Protein AF-A0A2T0SQ82-F1 (afdb_monomer)

Secondary structure (DSSP, 8-state):
-HHHHHHHHHHHHHHHHHHHHTT--HHHHHHHHHHHHHHHHHH----EEHHHHT-TT-TT--EEETTTTEEEEEES---HHHHHHHHHHHHHTTGGGT-SEEEEEESS---HHHHHTTHHHHHHHHTTSS---HHHHEEEHHHHHHHHHT---HHHHHHHHHHHHHHHHHHHSS-----HHHHTTTS---S---S-HHHHHHHHHHHTT-S------STTSSHHHHHHHHHHHHTT-

pLDDT: mean 80.19, std 15.93, range [39.5, 96.5]

Structure (mmCIF, N/CA/C/O backbone):
data_AF-A0A2T0SQ82-F1
#
_entry.id   AF-A0A2T0SQ82-F1
#
loop_
_atom_site.group_PDB
_atom_site.id
_atom_site.type_symbol
_atom_site.label_atom_id
_atom_site.label_alt_id
_atom_site.label_comp_id
_atom_site.label_asym_id
_atom_site.label_entity_id
_atom_site.label_seq_id
_atom_site.pdbx_PDB_ins_code
_atom_site.Cartn_x
_atom_site.Cartn_y
_atom_site.Cartn_z
_atom_site.occupancy
_atom_site.B_iso_or_equiv
_atom_site.auth_seq_id
_atom_site.auth_comp_id
_atom_site.auth_asym_id
_atom_site.auth_atom_id
_atom_site.pdbx_PDB_model_num
ATOM 1 N N . MET A 1 1 ? 14.713 -10.328 -12.266 1.00 86.50 1 MET A N 1
ATOM 2 C CA . MET A 1 1 ? 13.420 -10.489 -11.558 1.00 86.50 1 MET A CA 1
ATOM 3 C C . MET A 1 1 ? 13.274 -9.601 -10.319 1.00 86.50 1 MET A C 1
ATOM 5 O O . MET A 1 1 ? 12.591 -8.602 -10.447 1.00 86.50 1 MET A O 1
ATOM 9 N N . LEU A 1 2 ? 13.891 -9.879 -9.156 1.00 90.88 2 LEU A N 1
ATOM 10 C CA . LEU A 1 2 ? 13.695 -9.039 -7.947 1.00 90.88 2 LEU A CA 1
ATOM 11 C C . LEU A 1 2 ? 14.099 -7.567 -8.159 1.00 90.88 2 LEU A C 1
ATOM 13 O O . LEU A 1 2 ? 13.305 -6.671 -7.912 1.00 90.88 2 LEU A O 1
ATOM 17 N N . SER A 1 3 ? 15.272 -7.319 -8.752 1.00 91.00 3 SER A N 1
ATOM 18 C CA . SER A 1 3 ? 15.696 -5.952 -9.104 1.00 91.00 3 SER A CA 1
ATOM 19 C C . SER A 1 3 ? 14.758 -5.256 -10.101 1.00 91.00 3 SER A C 1
ATOM 21 O O . SER A 1 3 ? 14.627 -4.038 -10.064 1.00 91.00 3 SER A O 1
ATOM 23 N N . GLU A 1 4 ? 14.103 -6.002 -10.992 1.00 92.81 4 GLU A N 1
ATOM 24 C CA . GLU A 1 4 ? 13.124 -5.424 -11.921 1.00 92.81 4 GLU A CA 1
ATOM 25 C C . GLU A 1 4 ? 11.816 -5.084 -11.208 1.00 92.81 4 GLU A C 1
ATOM 27 O O . GLU A 1 4 ? 11.242 -4.037 -11.482 1.00 92.81 4 GLU A O 1
ATOM 32 N N . ILE A 1 5 ? 11.374 -5.923 -10.263 1.00 93.69 5 ILE A N 1
ATOM 33 C CA . ILE A 1 5 ? 10.240 -5.614 -9.381 1.00 93.69 5 ILE A CA 1
ATOM 34 C C . ILE A 1 5 ? 10.503 -4.305 -8.635 1.00 93.69 5 ILE A C 1
ATOM 36 O O . ILE A 1 5 ? 9.650 -3.420 -8.658 1.00 93.69 5 ILE A O 1
ATOM 40 N N . ASP A 1 6 ? 11.684 -4.151 -8.031 1.00 92.69 6 ASP A N 1
ATOM 41 C CA . ASP A 1 6 ? 12.049 -2.916 -7.329 1.00 92.69 6 ASP A CA 1
ATOM 42 C C . ASP A 1 6 ? 12.003 -1.700 -8.271 1.00 92.69 6 ASP A C 1
ATOM 44 O O . ASP A 1 6 ? 11.439 -0.664 -7.914 1.00 92.69 6 ASP A O 1
ATOM 48 N N . ASN A 1 7 ? 12.501 -1.833 -9.506 1.00 91.88 7 ASN A N 1
ATOM 49 C CA . ASN A 1 7 ? 12.404 -0.772 -10.511 1.00 91.88 7 ASN A CA 1
ATOM 50 C C . ASN A 1 7 ? 10.947 -0.424 -10.851 1.00 91.88 7 ASN A C 1
ATOM 52 O O . ASN A 1 7 ? 10.604 0.756 -10.881 1.00 91.88 7 ASN A O 1
ATOM 56 N N . TYR A 1 8 ? 10.072 -1.416 -11.045 1.00 92.38 8 TYR A N 1
ATOM 57 C CA . TYR A 1 8 ? 8.649 -1.173 -11.305 1.00 92.38 8 TYR A CA 1
ATOM 58 C C . TYR A 1 8 ? 7.956 -0.464 -10.133 1.00 92.38 8 TYR A C 1
ATOM 60 O O . TYR A 1 8 ? 7.163 0.448 -10.349 1.00 92.38 8 TYR A O 1
ATOM 68 N N . LEU A 1 9 ? 8.275 -0.817 -8.885 1.00 92.31 9 LEU A N 1
ATOM 69 C CA . LEU A 1 9 ? 7.719 -0.156 -7.695 1.00 92.31 9 LEU A CA 1
ATOM 70 C C . LEU A 1 9 ? 8.199 1.303 -7.558 1.00 92.31 9 LEU A C 1
ATOM 72 O O . LEU A 1 9 ? 7.434 2.183 -7.140 1.00 92.31 9 LEU A O 1
ATOM 76 N N . VAL A 1 10 ? 9.444 1.584 -7.954 1.00 91.38 10 VAL A N 1
ATOM 77 C CA . VAL A 1 10 ? 9.985 2.950 -8.038 1.00 91.38 10 VAL A CA 1
ATOM 78 C C . VAL A 1 10 ? 9.303 3.741 -9.157 1.00 91.38 10 VAL A C 1
ATOM 80 O O . VAL A 1 10 ? 8.859 4.866 -8.915 1.00 91.38 10 VAL A O 1
ATOM 83 N N . GLU A 1 11 ? 9.162 3.156 -10.351 1.00 88.56 11 GLU A N 1
ATOM 84 C CA . GLU A 1 11 ? 8.432 3.754 -11.478 1.00 88.56 11 GLU A CA 1
ATOM 85 C C . GLU A 1 11 ? 6.976 4.061 -11.081 1.00 88.56 11 GLU A C 1
ATOM 87 O O . GLU A 1 11 ? 6.490 5.165 -11.341 1.00 88.56 11 GLU A O 1
ATOM 92 N N . PHE A 1 12 ? 6.309 3.146 -10.364 1.00 87.94 12 PHE A N 1
ATOM 93 C CA . PHE A 1 12 ? 4.944 3.339 -9.871 1.00 87.94 12 PHE A CA 1
ATOM 94 C C . PHE A 1 12 ? 4.833 4.581 -8.988 1.00 87.94 12 PHE A C 1
ATOM 96 O O . PHE A 1 12 ? 4.041 5.488 -9.248 1.00 87.94 12 PHE A O 1
ATOM 103 N N . THR A 1 13 ? 5.690 4.642 -7.971 1.00 89.75 13 THR A N 1
ATOM 104 C CA . THR A 1 13 ? 5.774 5.756 -7.025 1.00 89.75 13 THR A CA 1
ATOM 105 C C . THR A 1 13 ? 6.020 7.083 -7.742 1.00 89.75 13 THR A C 1
ATOM 107 O O . THR A 1 13 ? 5.352 8.084 -7.466 1.00 89.75 13 THR A O 1
ATOM 110 N N . GLY A 1 14 ? 6.976 7.102 -8.677 1.00 88.44 14 GLY A N 1
ATOM 111 C CA . GLY A 1 14 ? 7.327 8.288 -9.455 1.00 88.44 14 GLY A CA 1
ATOM 112 C C . GLY A 1 14 ? 6.164 8.789 -10.309 1.00 88.44 14 GLY A C 1
ATOM 113 O O . GLY A 1 14 ? 5.873 9.987 -10.314 1.00 88.44 14 GLY A O 1
ATOM 114 N N . HIS A 1 15 ? 5.451 7.870 -10.961 1.00 84.94 15 HIS A N 1
ATOM 115 C CA . HIS A 1 15 ? 4.304 8.203 -11.793 1.00 84.94 15 HIS A CA 1
ATOM 116 C C . HIS A 1 15 ? 3.181 8.860 -10.981 1.00 84.94 15 HIS A C 1
ATOM 118 O O . HIS A 1 15 ? 2.688 9.922 -11.359 1.00 84.94 15 HIS A O 1
ATOM 124 N N . ILE A 1 16 ? 2.828 8.300 -9.820 1.00 84.56 16 ILE A N 1
ATOM 125 C CA . ILE A 1 16 ? 1.782 8.866 -8.953 1.00 84.56 16 ILE A CA 1
ATOM 126 C C . ILE A 1 16 ? 2.171 10.255 -8.436 1.00 84.56 16 ILE A C 1
ATOM 128 O O . ILE A 1 16 ? 1.353 11.178 -8.468 1.00 84.56 16 ILE A O 1
ATOM 132 N N . LYS A 1 17 ? 3.430 10.453 -8.023 1.00 87.19 17 LYS A N 1
ATOM 133 C CA . LYS A 1 17 ? 3.923 11.777 -7.606 1.00 87.19 17 LYS A CA 1
ATOM 134 C C . LYS A 1 17 ? 3.807 12.811 -8.727 1.00 87.19 17 LYS A C 1
ATOM 136 O O . LYS A 1 17 ? 3.340 13.921 -8.477 1.00 87.19 17 LYS A O 1
ATOM 141 N N . GLN A 1 18 ? 4.190 12.448 -9.953 1.00 83.94 18 GLN A N 1
ATOM 142 C CA . GLN A 1 18 ? 4.118 13.344 -11.108 1.00 83.94 18 GLN A CA 1
ATOM 143 C C . GLN A 1 18 ? 2.675 13.755 -11.426 1.00 83.94 18 GLN A C 1
ATOM 145 O O . GLN A 1 18 ? 2.408 14.928 -11.682 1.00 83.94 18 GLN A O 1
ATOM 150 N N . GLN A 1 19 ? 1.735 12.812 -11.391 1.00 80.25 19 GLN A N 1
ATOM 151 C CA . GLN A 1 19 ? 0.331 13.092 -11.705 1.00 80.25 19 GLN A CA 1
ATOM 152 C C . GLN A 1 19 ? -0.347 13.936 -10.625 1.00 80.25 19 GLN A C 1
ATOM 154 O O . GLN A 1 19 ? -1.064 14.881 -10.954 1.00 80.25 19 GLN A O 1
ATOM 159 N N . ASN A 1 20 ? -0.051 13.669 -9.350 1.00 78.88 20 ASN A N 1
ATOM 160 C CA . ASN A 1 20 ? -0.514 14.508 -8.246 1.00 78.88 20 ASN A CA 1
ATOM 161 C C . ASN A 1 20 ? 0.009 15.945 -8.371 1.00 78.88 20 ASN A C 1
ATOM 163 O O . ASN A 1 20 ? -0.759 16.886 -8.186 1.00 78.88 20 ASN A O 1
ATOM 167 N N . ALA A 1 21 ? 1.283 16.125 -8.739 1.00 82.19 21 ALA A N 1
ATOM 168 C CA . ALA A 1 21 ? 1.850 17.448 -9.003 1.00 82.19 21 ALA A CA 1
ATOM 169 C C . ALA A 1 21 ? 1.183 18.151 -10.201 1.00 82.19 21 ALA A C 1
ATOM 171 O O . ALA A 1 21 ? 1.071 19.373 -10.214 1.00 82.19 21 ALA A O 1
ATOM 172 N N . ALA A 1 22 ? 0.700 17.386 -11.185 1.00 78.94 22 ALA A N 1
ATOM 173 C CA . ALA A 1 22 ? -0.052 17.891 -12.332 1.00 78.94 22 ALA A CA 1
ATOM 174 C C . ALA A 1 22 ? -1.556 18.112 -12.054 1.00 78.94 22 ALA A C 1
ATOM 176 O O . ALA A 1 22 ? -2.288 18.468 -12.977 1.00 78.94 22 ALA A O 1
ATOM 177 N N . GLY A 1 23 ? -2.038 17.870 -10.826 1.00 74.69 23 GLY A N 1
ATOM 178 C CA . GLY A 1 23 ? -3.455 18.000 -10.457 1.00 74.69 23 GLY A CA 1
ATOM 179 C C . GLY A 1 23 ? -4.379 16.948 -11.088 1.00 74.69 23 GLY A C 1
ATOM 180 O O . GLY A 1 23 ? -5.592 17.141 -11.131 1.00 74.69 23 GLY A O 1
ATOM 181 N N . LYS A 1 24 ? -3.826 15.842 -11.605 1.00 69.38 24 LYS A N 1
ATOM 182 C CA . LYS A 1 24 ? -4.573 14.779 -12.292 1.00 69.38 24 LYS A CA 1
ATOM 183 C C . LYS A 1 24 ? -4.909 13.647 -11.325 1.00 69.38 24 LYS A C 1
ATOM 185 O O . LYS A 1 24 ? -4.119 12.726 -11.134 1.00 69.38 24 LYS A O 1
ATOM 190 N N . TYR A 1 25 ? -6.097 13.705 -10.729 1.00 66.88 25 TYR A N 1
ATOM 191 C CA . TYR A 1 25 ? -6.528 12.739 -9.711 1.00 66.88 25 TYR A CA 1
ATOM 192 C C . TYR A 1 25 ? -7.209 11.481 -10.269 1.00 66.88 25 TYR A C 1
ATOM 194 O O . TYR A 1 25 ? -7.304 10.492 -9.546 1.00 66.88 25 TYR A O 1
ATOM 202 N N . ASP A 1 26 ? -7.620 11.465 -11.543 1.00 61.88 26 ASP A N 1
ATOM 203 C CA . ASP A 1 26 ? -8.249 10.290 -12.178 1.00 61.88 26 ASP A CA 1
ATOM 204 C C . ASP A 1 26 ? -7.338 9.058 -12.181 1.00 61.88 26 ASP A C 1
ATOM 206 O O . ASP A 1 26 ? -7.808 7.919 -12.167 1.00 61.88 26 ASP A O 1
ATOM 210 N N . ILE A 1 27 ? -6.020 9.270 -12.122 1.00 64.06 27 ILE A N 1
ATOM 211 C CA . ILE A 1 27 ? -5.070 8.168 -12.053 1.00 64.06 27 ILE A CA 1
ATOM 212 C C . ILE A 1 27 ? -5.087 7.439 -10.714 1.00 64.06 27 ILE A C 1
ATOM 214 O O . ILE A 1 27 ? -4.667 6.288 -10.656 1.00 64.06 27 ILE A O 1
ATOM 218 N N . ASN A 1 28 ? -5.583 8.069 -9.647 1.00 63.84 28 ASN A N 1
ATOM 219 C CA . ASN A 1 28 ? -5.631 7.435 -8.335 1.00 63.84 28 ASN A CA 1
ATOM 220 C C . ASN A 1 28 ? -6.609 6.254 -8.341 1.00 63.84 28 ASN A C 1
ATOM 222 O O . ASN A 1 28 ? -6.258 5.202 -7.828 1.00 63.84 28 ASN A O 1
ATOM 226 N N . LYS A 1 29 ? -7.735 6.349 -9.063 1.00 66.38 29 LYS A N 1
ATOM 227 C CA . LYS A 1 29 ? -8.648 5.208 -9.274 1.00 66.38 29 LYS A CA 1
ATOM 228 C C . LYS A 1 29 ? -7.999 4.065 -10.054 1.00 66.38 29 LYS A C 1
ATOM 230 O O . LYS A 1 29 ? -8.205 2.892 -9.754 1.00 66.38 29 LYS A O 1
ATOM 235 N N . LEU A 1 30 ? -7.199 4.391 -11.071 1.00 66.50 30 LEU A N 1
ATOM 236 C CA . LEU A 1 30 ? -6.444 3.380 -11.815 1.00 66.50 30 LEU A CA 1
ATOM 237 C C . LEU A 1 30 ? -5.363 2.740 -10.929 1.00 66.50 30 LEU A C 1
ATOM 239 O O . LEU A 1 30 ? -5.158 1.530 -10.975 1.00 66.50 30 LEU A O 1
ATOM 243 N N . ALA A 1 31 ? -4.694 3.542 -10.102 1.00 69.31 31 ALA A N 1
ATOM 244 C CA . ALA A 1 31 ? -3.689 3.090 -9.151 1.00 69.31 31 ALA A CA 1
ATOM 245 C C . ALA A 1 31 ? -4.285 2.215 -8.039 1.00 69.31 31 ALA A C 1
ATOM 247 O O . ALA A 1 31 ? -3.664 1.229 -7.660 1.00 69.31 31 ALA A O 1
ATOM 248 N N . GLU A 1 32 ? -5.494 2.523 -7.570 1.00 70.19 32 GLU A N 1
ATOM 249 C CA . GLU A 1 32 ? -6.262 1.703 -6.628 1.00 70.19 32 GLU A CA 1
ATOM 250 C C . GLU A 1 32 ? -6.548 0.318 -7.213 1.00 70.19 32 GLU A C 1
ATOM 252 O O . GLU A 1 32 ? -6.229 -0.687 -6.582 1.00 70.19 32 GLU A O 1
ATOM 257 N N . ASN A 1 33 ? -7.048 0.240 -8.451 1.00 74.31 33 ASN A N 1
ATOM 258 C CA . ASN A 1 33 ? -7.292 -1.046 -9.118 1.00 74.31 33 ASN A CA 1
ATOM 259 C C . ASN A 1 33 ? -6.005 -1.873 -9.274 1.00 74.31 33 ASN A C 1
ATOM 261 O O . ASN A 1 33 ? -6.004 -3.085 -9.054 1.00 74.31 33 ASN A O 1
ATOM 265 N N . ARG A 1 34 ? -4.888 -1.214 -9.600 1.00 80.75 34 ARG A N 1
ATOM 266 C CA . ARG A 1 34 ? -3.563 -1.848 -9.678 1.00 80.75 34 ARG A CA 1
ATOM 267 C C . ARG A 1 34 ? -3.071 -2.330 -8.315 1.00 80.75 34 ARG A C 1
ATOM 269 O O . ARG A 1 34 ? -2.494 -3.414 -8.220 1.00 80.75 34 ARG A O 1
ATOM 276 N N . ALA A 1 35 ? -3.332 -1.558 -7.260 1.00 82.56 35 ALA A N 1
ATOM 277 C CA . ALA A 1 35 ? -2.998 -1.917 -5.888 1.00 82.56 35 ALA A CA 1
ATOM 278 C C . ALA A 1 35 ? -3.693 -3.215 -5.460 1.00 82.56 35 ALA A C 1
ATOM 280 O O . ALA A 1 35 ? -3.046 -4.055 -4.843 1.00 82.56 35 ALA A O 1
ATOM 281 N N . VAL A 1 36 ? -4.961 -3.427 -5.839 1.00 86.75 36 VAL A N 1
ATOM 282 C CA . VAL A 1 36 ? -5.701 -4.667 -5.526 1.00 86.75 36 VAL A CA 1
ATOM 283 C C . VAL A 1 36 ? -4.949 -5.903 -6.010 1.00 86.75 36 VAL A C 1
ATOM 285 O O . VAL A 1 36 ? -4.660 -6.806 -5.225 1.00 86.75 36 VAL A O 1
ATOM 288 N N . GLY A 1 37 ? -4.611 -5.934 -7.303 1.00 89.19 37 GLY A N 1
ATOM 289 C CA . GLY A 1 37 ? -3.942 -7.079 -7.918 1.00 89.19 37 GLY A CA 1
ATOM 290 C C . GLY A 1 37 ? -2.579 -7.351 -7.286 1.00 89.19 37 GLY A C 1
ATOM 291 O O . GLY A 1 37 ? -2.274 -8.491 -6.934 1.00 89.19 37 GLY A O 1
ATOM 292 N N . LEU A 1 38 ? -1.794 -6.295 -7.064 1.00 93.00 38 LEU A N 1
ATOM 293 C CA . LEU A 1 38 ? -0.479 -6.407 -6.444 1.00 93.00 38 LEU A CA 1
ATOM 294 C C . LEU A 1 38 ? -0.562 -6.929 -5.001 1.00 93.00 38 LEU A C 1
ATOM 296 O O . LEU A 1 38 ? 0.142 -7.873 -4.647 1.00 93.00 38 LEU A O 1
ATOM 300 N N . LEU A 1 39 ? -1.429 -6.346 -4.172 1.00 94.81 39 LEU A N 1
ATOM 301 C CA . LEU A 1 39 ? -1.565 -6.717 -2.762 1.00 94.81 39 LEU A CA 1
ATOM 302 C C . LEU A 1 39 ? -2.105 -8.144 -2.599 1.00 94.81 39 LEU A C 1
ATOM 304 O O . LEU A 1 39 ? -1.614 -8.879 -1.741 1.00 94.81 39 LEU A O 1
ATOM 308 N N . ASN A 1 40 ? -3.032 -8.575 -3.461 1.00 94.69 40 ASN A N 1
ATOM 309 C CA . ASN A 1 40 ? -3.495 -9.964 -3.499 1.00 94.69 40 ASN A CA 1
ATOM 310 C C . ASN A 1 40 ? -2.345 -10.938 -3.795 1.00 94.69 40 ASN A C 1
ATOM 312 O O . ASN A 1 40 ? -2.228 -11.968 -3.136 1.00 94.69 40 ASN A O 1
ATOM 316 N N . LEU A 1 41 ? -1.452 -10.607 -4.735 1.00 95.06 41 LEU A N 1
ATOM 317 C CA . LEU A 1 41 ? -0.295 -11.449 -5.064 1.00 95.06 41 LEU A CA 1
ATOM 318 C C . LEU A 1 41 ? 0.766 -11.484 -3.954 1.00 95.06 41 LEU A C 1
ATOM 320 O O . LEU A 1 41 ? 1.399 -12.520 -3.745 1.00 95.06 41 LEU A O 1
ATOM 324 N N . ILE A 1 42 ? 0.977 -10.369 -3.252 1.00 95.56 42 ILE A N 1
ATOM 325 C CA . ILE A 1 42 ? 1.974 -10.267 -2.176 1.00 95.56 42 ILE A CA 1
ATOM 326 C C . ILE A 1 42 ? 1.497 -11.008 -0.926 1.00 95.56 42 ILE A C 1
ATOM 328 O O . ILE A 1 42 ? 2.230 -11.832 -0.386 1.00 95.56 42 ILE A O 1
ATOM 332 N N . TYR A 1 43 ? 0.274 -10.740 -0.474 1.00 94.62 43 TYR A N 1
ATOM 333 C CA . TYR A 1 43 ? -0.213 -11.240 0.812 1.00 94.62 43 TYR A CA 1
ATOM 334 C C . TYR A 1 43 ? -1.089 -12.494 0.706 1.00 94.62 43 TYR A C 1
ATOM 336 O O . TYR A 1 43 ? -1.416 -13.095 1.725 1.00 94.62 43 TYR A O 1
ATOM 344 N N . GLY A 1 44 ? -1.475 -12.907 -0.505 1.00 93.62 44 GLY A N 1
ATOM 345 C CA . GLY A 1 44 ? -2.441 -13.993 -0.698 1.00 93.62 44 GLY A CA 1
ATOM 346 C C . GLY A 1 44 ? -3.873 -13.594 -0.331 1.00 93.62 44 GLY A C 1
ATOM 347 O O . GLY A 1 44 ? -4.695 -14.459 -0.022 1.00 93.62 44 GLY A O 1
ATOM 348 N N . TYR A 1 45 ? -4.167 -12.293 -0.332 1.00 95.12 45 TYR A N 1
ATOM 349 C CA . TYR A 1 45 ? -5.499 -11.769 -0.053 1.00 95.12 45 TYR A CA 1
ATOM 350 C C . TYR A 1 45 ? -6.468 -11.983 -1.225 1.00 95.12 45 TYR A C 1
ATOM 352 O O . TYR A 1 45 ? -6.089 -12.325 -2.349 1.00 95.12 45 TYR A O 1
ATOM 360 N N . LYS A 1 46 ? -7.746 -11.768 -0.927 1.00 93.38 46 LYS A N 1
ATOM 361 C CA . LYS A 1 46 ? -8.893 -11.727 -1.830 1.00 93.38 46 LYS A CA 1
ATOM 362 C C . LYS A 1 46 ? -9.578 -10.369 -1.687 1.00 93.38 46 LYS A C 1
ATOM 364 O O . LYS A 1 46 ? -10.747 -10.282 -1.329 1.00 93.38 46 LYS A O 1
ATOM 369 N N . LEU A 1 47 ? -8.805 -9.307 -1.900 1.00 93.25 47 LEU A N 1
ATOM 370 C CA . LEU A 1 47 ? -9.280 -7.934 -1.800 1.00 93.25 47 LEU A CA 1
ATOM 371 C C . LEU A 1 47 ? -10.321 -7.647 -2.880 1.00 93.25 47 LEU A C 1
ATOM 373 O O . LEU A 1 47 ? -10.088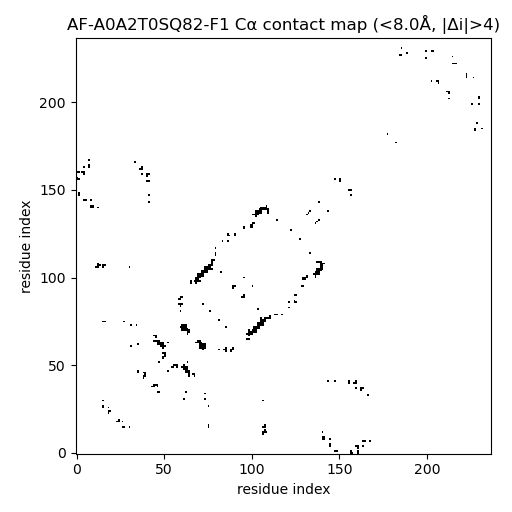 -7.889 -4.067 1.00 93.25 47 LEU A O 1
ATOM 377 N N . GLU A 1 48 ? -11.423 -7.053 -2.449 1.00 89.31 48 GLU A N 1
ATOM 378 C CA . GLU A 1 48 ? -12.503 -6.536 -3.276 1.00 89.31 48 GLU A CA 1
ATOM 379 C C . GLU A 1 48 ? -12.729 -5.056 -2.960 1.00 89.31 48 GLU A C 1
ATOM 381 O O . GLU A 1 48 ? -12.382 -4.576 -1.880 1.00 89.31 48 GLU A O 1
ATOM 386 N N . ASN A 1 49 ? -13.310 -4.307 -3.901 1.00 87.88 49 ASN A N 1
ATOM 387 C CA . ASN A 1 49 ? -13.610 -2.896 -3.671 1.00 87.88 49 ASN A CA 1
ATOM 388 C C . ASN A 1 49 ? -14.669 -2.754 -2.565 1.00 87.88 49 ASN A C 1
ATOM 390 O O . ASN A 1 49 ? -15.747 -3.345 -2.652 1.00 87.88 49 ASN A O 1
ATOM 394 N N . ALA A 1 50 ? -14.385 -1.937 -1.551 1.00 87.19 50 ALA A N 1
ATOM 395 C CA . ALA A 1 50 ? -15.265 -1.734 -0.403 1.00 87.19 50 ALA A CA 1
ATOM 396 C C . ALA A 1 50 ? -16.659 -1.228 -0.802 1.00 87.19 50 ALA A C 1
ATOM 398 O O . ALA A 1 50 ? -17.648 -1.588 -0.161 1.00 87.19 50 ALA A O 1
ATOM 399 N N . ASN A 1 51 ? -16.756 -0.466 -1.898 1.00 82.06 51 ASN A N 1
ATOM 400 C CA . ASN A 1 51 ? -18.032 0.031 -2.409 1.00 82.06 51 ASN A CA 1
ATOM 401 C C . ASN A 1 51 ? -18.968 -1.091 -2.869 1.00 82.06 51 ASN A C 1
ATOM 403 O O . ASN A 1 51 ? -20.183 -0.930 -2.798 1.00 82.06 51 ASN A O 1
ATOM 407 N N . ASN A 1 52 ? -18.416 -2.226 -3.306 1.00 81.75 52 ASN A N 1
ATOM 408 C CA . ASN A 1 52 ? -19.203 -3.370 -3.763 1.00 81.75 52 ASN A CA 1
ATOM 409 C C . ASN A 1 52 ? -19.721 -4.228 -2.599 1.00 81.75 52 ASN A C 1
ATOM 411 O O . ASN A 1 52 ? -20.719 -4.924 -2.762 1.00 81.75 52 ASN A O 1
ATOM 415 N N . ILE A 1 53 ? -19.039 -4.200 -1.448 1.00 81.25 53 ILE A N 1
ATOM 416 C CA . ILE A 1 53 ? -19.264 -5.142 -0.341 1.00 81.25 53 ILE A CA 1
ATOM 417 C C . ILE A 1 53 ? -19.956 -4.488 0.855 1.00 81.25 53 ILE A C 1
ATOM 419 O O . ILE A 1 53 ? -20.831 -5.098 1.462 1.00 81.25 53 ILE A O 1
ATOM 423 N N . LEU A 1 54 ? -19.561 -3.265 1.217 1.00 76.50 54 LEU A N 1
ATOM 424 C CA . LEU A 1 54 ? -20.077 -2.578 2.401 1.00 76.50 54 LEU A CA 1
ATOM 425 C C . LEU A 1 54 ? -21.260 -1.676 2.042 1.00 76.50 54 LEU A C 1
ATOM 427 O O . LEU A 1 54 ? -22.383 -1.903 2.484 1.00 76.50 54 LEU A O 1
ATOM 431 N N . GLN A 1 55 ? -20.994 -0.634 1.253 1.00 75.69 55 GLN A N 1
ATOM 432 C CA . GLN A 1 55 ? -21.967 0.350 0.783 1.00 75.69 55 GLN A CA 1
ATOM 433 C C . GLN A 1 55 ? -21.301 1.229 -0.283 1.00 75.69 55 GLN A C 1
ATOM 435 O O . GLN A 1 55 ? -20.110 1.513 -0.183 1.00 75.69 55 GLN A O 1
ATOM 440 N N . ASN A 1 56 ? -22.066 1.733 -1.256 1.00 66.88 56 ASN A N 1
ATOM 441 C CA . ASN A 1 56 ? -21.564 2.728 -2.210 1.00 66.88 56 ASN A CA 1
ATOM 442 C C . ASN A 1 56 ? -20.940 3.945 -1.503 1.00 66.88 56 ASN A C 1
ATOM 444 O O . ASN A 1 56 ? -21.579 4.565 -0.652 1.00 66.88 56 ASN A O 1
ATOM 448 N N . ASN A 1 57 ? -19.733 4.322 -1.938 1.00 63.00 57 ASN A N 1
ATOM 449 C CA . ASN A 1 57 ? -18.902 5.395 -1.384 1.00 63.00 57 ASN A CA 1
ATOM 450 C C . ASN A 1 57 ? -18.612 5.215 0.112 1.00 63.00 57 ASN A C 1
ATOM 452 O O . ASN A 1 57 ? -18.742 6.165 0.891 1.00 63.00 57 ASN A O 1
ATOM 456 N N . PHE A 1 58 ? -18.240 3.997 0.516 1.00 74.12 58 PHE A N 1
ATOM 457 C CA . PHE A 1 58 ? -17.900 3.728 1.905 1.00 74.12 58 PHE A CA 1
ATOM 458 C C . PHE A 1 58 ? -16.732 4.637 2.340 1.00 74.12 58 PHE A C 1
ATOM 460 O O . PHE A 1 58 ? -15.7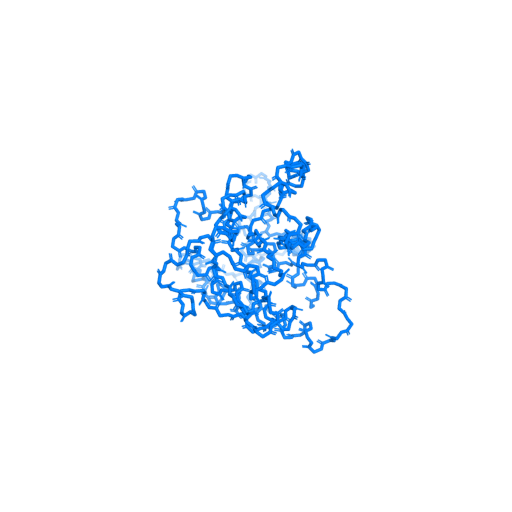10 4.714 1.654 1.00 74.12 58 PHE A O 1
ATOM 467 N N . PRO A 1 59 ? -16.864 5.376 3.454 1.00 74.69 59 PRO A N 1
ATOM 468 C CA . PRO A 1 59 ? -15.898 6.403 3.803 1.00 74.69 59 PRO A CA 1
ATOM 469 C C . PRO A 1 59 ? -14.560 5.801 4.241 1.00 74.69 59 PRO A C 1
ATOM 471 O O . PRO A 1 59 ? -14.507 4.940 5.117 1.00 74.69 59 PRO A O 1
ATOM 474 N N . ALA A 1 60 ? -13.481 6.352 3.682 1.00 78.38 60 ALA A N 1
ATOM 475 C CA . ALA A 1 60 ? -12.088 6.135 4.085 1.00 78.38 60 ALA A CA 1
ATOM 476 C C . ALA A 1 60 ? -11.528 4.712 3.924 1.00 78.38 60 ALA A C 1
ATOM 478 O O . ALA A 1 60 ? -10.385 4.478 4.296 1.00 78.38 60 ALA A O 1
ATOM 479 N N . VAL A 1 61 ? -12.295 3.770 3.386 1.00 86.19 61 VAL A N 1
ATOM 480 C CA . VAL A 1 61 ? -11.851 2.397 3.150 1.00 86.19 61 VAL A CA 1
ATOM 481 C C . VAL A 1 61 ? -12.073 2.073 1.686 1.00 86.19 61 VAL A C 1
ATOM 483 O O . VAL A 1 61 ? -13.183 2.228 1.185 1.00 86.19 61 VAL A O 1
ATOM 486 N N . ASP A 1 62 ? -11.026 1.588 1.026 1.00 88.06 62 ASP A N 1
ATOM 487 C CA . ASP A 1 62 ? -11.037 1.374 -0.419 1.00 88.06 62 ASP A CA 1
ATOM 488 C C . ASP A 1 62 ? -11.206 -0.108 -0.758 1.00 88.06 62 ASP A C 1
ATOM 490 O O . ASP A 1 62 ? -11.941 -0.457 -1.684 1.00 88.06 62 ASP A O 1
ATOM 494 N N . LEU A 1 63 ? -10.573 -0.993 0.021 1.00 91.69 63 LEU A N 1
ATOM 495 C CA . LEU A 1 63 ? -10.551 -2.433 -0.219 1.00 91.69 63 LEU A CA 1
ATOM 496 C C . LEU A 1 63 ? -10.869 -3.223 1.046 1.00 91.69 63 LEU A C 1
ATOM 498 O O . LEU A 1 63 ? -10.470 -2.849 2.151 1.00 91.69 63 LEU A O 1
ATOM 502 N N . VAL A 1 64 ? -11.535 -4.357 0.866 1.00 93.06 64 VAL A N 1
ATOM 503 C CA . VAL A 1 64 ? -11.869 -5.285 1.945 1.00 93.06 64 VAL A CA 1
ATOM 504 C C . VAL A 1 64 ? -11.603 -6.720 1.531 1.00 93.06 64 VAL A C 1
ATOM 506 O O . VAL A 1 64 ? -11.779 -7.093 0.377 1.00 93.06 64 VAL A O 1
ATOM 509 N N . ASP A 1 65 ? -11.212 -7.532 2.499 1.00 94.69 65 ASP A N 1
ATOM 510 C CA . ASP A 1 65 ? -11.139 -8.978 2.390 1.00 94.69 65 ASP A CA 1
ATOM 511 C C . ASP A 1 65 ? -11.804 -9.574 3.631 1.00 94.69 65 ASP A C 1
ATOM 513 O O . ASP A 1 65 ? -11.207 -9.672 4.706 1.00 94.69 65 ASP A O 1
ATOM 517 N N . ALA A 1 66 ? -13.072 -9.954 3.486 1.00 91.44 66 ALA A N 1
ATOM 518 C CA . ALA A 1 66 ? -13.849 -10.554 4.565 1.00 91.44 66 ALA A CA 1
ATOM 519 C C . ALA A 1 66 ? -13.344 -11.952 4.958 1.00 91.44 66 ALA A C 1
ATOM 521 O O . ALA A 1 66 ? -13.568 -12.377 6.088 1.00 91.44 66 ALA A O 1
ATOM 522 N N . HIS A 1 67 ? -12.654 -12.664 4.060 1.00 91.88 67 HIS A N 1
ATOM 523 C CA . HIS A 1 67 ? -12.111 -13.987 4.363 1.00 91.88 67 HIS A CA 1
ATOM 524 C C . HIS A 1 67 ? -10.905 -13.885 5.299 1.00 91.88 67 HIS A C 1
ATOM 526 O O . HIS A 1 67 ? -10.800 -14.647 6.257 1.00 91.88 67 HIS A O 1
ATOM 532 N N . ASN A 1 68 ? -9.995 -12.951 5.022 1.00 93.75 68 ASN A N 1
ATOM 533 C CA . ASN A 1 68 ? -8.803 -12.736 5.842 1.00 93.75 68 ASN A CA 1
ATOM 534 C C . ASN A 1 68 ? -9.015 -11.700 6.960 1.00 93.75 68 ASN A C 1
ATOM 536 O O . ASN A 1 68 ? -8.129 -11.519 7.790 1.00 93.75 68 ASN A O 1
ATOM 540 N N . GLY A 1 69 ? -10.175 -11.036 7.011 1.00 93.88 69 GLY A N 1
ATOM 541 C CA . GLY A 1 69 ? -10.489 -10.027 8.026 1.00 93.88 69 GLY A CA 1
ATOM 542 C C . GLY A 1 69 ? -9.689 -8.732 7.857 1.00 93.88 69 GLY A C 1
ATOM 543 O O . GLY A 1 69 ? -9.417 -8.046 8.843 1.00 93.88 69 GLY A O 1
ATOM 544 N N . VAL A 1 70 ? -9.316 -8.391 6.619 1.00 94.75 70 VAL A N 1
ATOM 545 C CA . VAL A 1 70 ? -8.444 -7.251 6.304 1.00 94.75 70 VAL A CA 1
ATOM 546 C C . VAL A 1 70 ? -9.231 -6.124 5.651 1.00 94.75 70 VAL A C 1
ATOM 548 O O . VAL A 1 70 ? -10.047 -6.338 4.758 1.00 94.75 70 VAL A O 1
ATOM 551 N N . VAL A 1 71 ? -8.929 -4.902 6.069 1.00 94.19 71 VAL A N 1
ATOM 552 C CA . VAL A 1 71 ? -9.374 -3.667 5.433 1.00 94.19 71 VAL A CA 1
ATOM 553 C C . VAL A 1 71 ? -8.155 -2.879 4.983 1.00 94.19 71 VAL A C 1
ATOM 555 O O . VAL A 1 71 ? -7.192 -2.753 5.739 1.00 94.19 71 VAL A O 1
ATOM 558 N N . ILE A 1 72 ? -8.193 -2.333 3.768 1.00 93.38 72 ILE A N 1
ATOM 559 C CA . ILE A 1 72 ? -7.109 -1.512 3.230 1.00 93.38 72 ILE A CA 1
ATOM 560 C C . ILE A 1 72 ? -7.644 -0.167 2.752 1.00 93.38 72 ILE A C 1
ATOM 562 O O . ILE A 1 72 ? -8.591 -0.081 1.972 1.00 93.38 72 ILE A O 1
ATOM 566 N N . GLN A 1 73 ? -6.983 0.887 3.209 1.00 92.25 73 GLN A N 1
ATOM 567 C CA . GLN A 1 73 ? -7.101 2.230 2.668 1.00 92.25 73 GLN A CA 1
ATOM 568 C C . GLN A 1 73 ? -5.912 2.470 1.734 1.00 92.25 73 GLN A C 1
ATOM 570 O O . GLN A 1 73 ? -4.768 2.246 2.122 1.00 92.25 73 GLN A O 1
ATOM 575 N N . VAL A 1 74 ? -6.167 2.916 0.508 1.00 89.94 74 VAL A N 1
ATOM 576 C CA . VAL A 1 74 ? -5.157 3.224 -0.506 1.00 89.94 74 VAL A CA 1
ATOM 577 C C . VAL A 1 74 ? -5.085 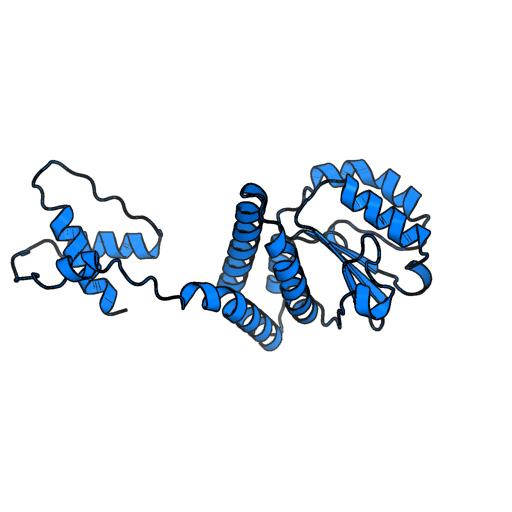4.739 -0.688 1.00 89.94 74 VAL A C 1
ATOM 579 O O . VAL A 1 74 ? -6.049 5.395 -1.061 1.00 89.94 74 VAL A O 1
ATOM 582 N N . THR A 1 75 ? -3.942 5.355 -0.393 1.00 88.19 75 THR A N 1
ATOM 583 C CA . THR A 1 75 ? -3.772 6.816 -0.483 1.00 88.19 75 THR A CA 1
ATOM 584 C C . THR A 1 75 ? -2.490 7.193 -1.203 1.00 88.19 75 THR A C 1
ATOM 586 O O . THR A 1 75 ? -1.446 6.586 -1.012 1.00 88.19 75 THR A O 1
ATOM 589 N N . ALA A 1 76 ? -2.524 8.272 -1.983 1.00 86.50 76 ALA A N 1
ATOM 590 C CA . ALA A 1 76 ? -1.308 8.871 -2.530 1.00 86.50 76 ALA A CA 1
ATOM 591 C C . ALA A 1 76 ? -0.670 9.934 -1.613 1.00 86.50 76 ALA A C 1
ATOM 593 O O . ALA A 1 76 ? 0.410 10.441 -1.913 1.00 86.50 76 ALA A O 1
ATOM 594 N N . THR A 1 77 ? -1.323 10.291 -0.503 1.00 82.50 77 THR A N 1
ATOM 595 C CA . THR A 1 77 ? -0.841 11.300 0.453 1.00 82.50 77 THR A CA 1
ATOM 596 C C . THR A 1 77 ? -0.445 10.656 1.772 1.00 82.50 77 THR A C 1
ATOM 598 O O . THR A 1 77 ? -1.230 9.901 2.344 1.00 82.50 77 THR A O 1
ATOM 601 N N . SER A 1 78 ? 0.712 11.050 2.294 1.00 82.56 78 SER A N 1
ATOM 602 C CA . SER A 1 78 ? 1.292 10.563 3.548 1.00 82.56 78 SER A CA 1
ATOM 603 C C . SER A 1 78 ? 0.838 11.332 4.798 1.00 82.56 78 SER A C 1
ATOM 605 O O . SER A 1 78 ? 1.336 11.058 5.886 1.00 82.56 78 SER A O 1
ATOM 607 N N . GLY A 1 79 ? -0.054 12.317 4.669 1.00 82.56 79 GLY A N 1
ATOM 608 C CA . GLY A 1 79 ? -0.471 13.171 5.785 1.00 82.56 79 GLY A CA 1
ATOM 609 C C . GLY A 1 79 ? -1.216 12.413 6.889 1.00 82.56 79 GLY A C 1
ATOM 610 O O . GLY A 1 79 ? -2.016 11.517 6.614 1.00 82.56 79 GLY A O 1
ATOM 611 N N . THR A 1 80 ? -0.995 12.814 8.143 1.00 83.94 80 THR A N 1
ATOM 612 C CA . THR A 1 80 ? -1.638 12.216 9.327 1.00 83.94 80 THR A CA 1
ATOM 613 C C . THR A 1 80 ? -3.143 12.407 9.363 1.00 83.94 80 THR A C 1
ATOM 615 O O . THR A 1 80 ? -3.836 11.584 9.948 1.00 83.94 80 THR A O 1
ATOM 618 N N . ASP A 1 81 ? -3.672 13.451 8.730 1.00 86.06 81 ASP A N 1
ATOM 619 C CA . ASP A 1 81 ? -5.102 13.756 8.809 1.00 86.06 81 ASP A CA 1
ATOM 620 C C . ASP A 1 81 ? -5.948 12.672 8.140 1.00 86.06 81 ASP A C 1
ATOM 622 O O . ASP A 1 81 ? -6.907 12.192 8.737 1.00 86.06 81 ASP A O 1
ATOM 626 N N . LYS A 1 82 ? -5.547 12.197 6.949 1.00 82.31 82 LYS A N 1
ATOM 627 C CA . LYS A 1 82 ? -6.224 11.068 6.283 1.00 82.31 82 LYS A CA 1
ATOM 628 C C . LYS A 1 82 ? -6.120 9.784 7.087 1.00 82.31 82 LYS A C 1
ATOM 630 O O . LYS A 1 82 ? -7.076 9.018 7.167 1.00 82.31 82 LYS A O 1
ATOM 635 N N . PHE A 1 83 ? -4.952 9.558 7.670 1.00 84.31 83 PHE A N 1
ATOM 636 C CA . PHE A 1 83 ? -4.679 8.389 8.482 1.00 84.31 83 PHE A CA 1
ATOM 637 C C . PHE A 1 83 ? -5.596 8.343 9.718 1.00 84.31 83 PHE A C 1
ATOM 639 O O . PHE A 1 83 ? -6.286 7.352 9.949 1.00 84.31 83 PHE A O 1
ATOM 646 N N . ILE A 1 84 ? -5.671 9.448 10.465 1.00 89.69 84 ILE A N 1
ATOM 647 C CA . ILE A 1 84 ? -6.543 9.584 11.635 1.00 89.69 84 ILE A CA 1
ATOM 64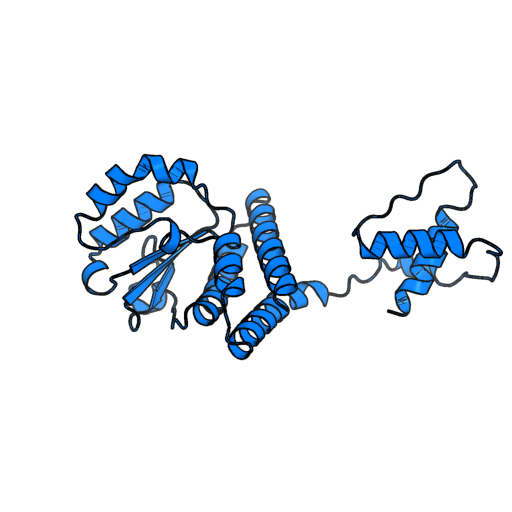8 C C . ILE A 1 84 ? -8.012 9.481 11.233 1.00 89.69 84 ILE A C 1
ATOM 650 O O . ILE A 1 84 ? -8.750 8.717 11.846 1.00 89.69 84 ILE A O 1
ATOM 654 N N . TYR A 1 85 ? -8.415 10.183 10.173 1.00 90.75 85 TYR A N 1
ATOM 655 C CA . TYR A 1 85 ? -9.778 10.124 9.653 1.00 90.75 85 TYR A CA 1
ATOM 656 C C . TYR A 1 85 ? -10.195 8.690 9.299 1.00 90.75 85 TYR A C 1
ATOM 658 O O . TYR A 1 85 ? -11.306 8.268 9.607 1.00 90.75 85 TYR A O 1
ATOM 666 N N . THR A 1 86 ? -9.291 7.912 8.701 1.00 91.56 86 THR A N 1
ATOM 667 C CA . THR A 1 86 ? -9.541 6.503 8.367 1.00 91.56 86 THR A CA 1
ATOM 668 C C . THR A 1 86 ? -9.759 5.655 9.612 1.00 91.56 86 THR A C 1
ATOM 670 O O . THR A 1 86 ? -10.710 4.878 9.661 1.00 91.56 86 THR A O 1
ATOM 673 N N . LEU A 1 87 ? -8.920 5.824 10.638 1.00 92.56 87 LEU A N 1
ATOM 674 C CA . LEU A 1 87 ? -9.080 5.119 11.911 1.00 92.56 87 LEU A CA 1
ATOM 675 C C . LEU A 1 87 ? -10.401 5.479 12.596 1.00 92.56 87 LEU A C 1
ATOM 677 O O . LEU A 1 87 ? -11.118 4.591 13.048 1.00 92.56 87 LEU A O 1
ATOM 681 N N . GLU A 1 88 ? -10.747 6.765 12.638 1.00 93.56 88 GLU A N 1
ATOM 682 C CA . GLU A 1 88 ? -12.015 7.238 13.198 1.00 93.56 88 GLU A CA 1
ATOM 683 C C . GLU A 1 88 ? -13.197 6.608 12.453 1.00 93.56 88 GLU A C 1
ATOM 685 O O . GLU A 1 88 ? -14.061 6.002 13.083 1.00 93.56 88 GLU A O 1
ATOM 690 N N . LYS A 1 89 ? -13.194 6.626 11.112 1.00 93.62 89 LYS A N 1
ATOM 691 C CA . LYS A 1 89 ? -14.259 6.004 10.307 1.00 93.62 89 LYS A CA 1
ATOM 692 C C . LYS A 1 89 ? -14.336 4.494 10.474 1.00 93.62 89 LYS A C 1
ATOM 694 O O . LYS A 1 89 ? -15.441 3.954 10.539 1.00 93.62 89 LYS A O 1
ATOM 699 N N . PHE A 1 90 ? -13.202 3.815 10.584 1.00 93.19 90 PHE A N 1
ATOM 700 C CA . PHE A 1 90 ? -13.155 2.381 10.850 1.00 93.19 90 PHE A CA 1
ATOM 701 C C . PHE A 1 90 ? -13.826 2.034 12.192 1.00 93.19 90 PHE A C 1
ATOM 703 O O . PHE A 1 90 ? -14.622 1.093 12.273 1.00 93.19 90 PHE A O 1
ATOM 710 N N . MET A 1 91 ? -13.564 2.833 13.230 1.00 94.44 91 MET A N 1
ATOM 711 C CA . MET A 1 91 ? -14.127 2.646 14.569 1.00 94.44 91 MET A CA 1
ATOM 712 C C . MET A 1 91 ? -15.603 3.054 14.657 1.00 94.44 91 MET A C 1
ATOM 714 O O . MET A 1 91 ? -16.407 2.302 15.211 1.00 94.44 91 MET A O 1
ATOM 718 N N . GLU A 1 92 ? -15.983 4.196 14.077 1.00 93.88 92 GLU A N 1
ATOM 719 C CA . GLU A 1 92 ? -17.364 4.702 14.034 1.00 93.88 92 GLU A CA 1
ATOM 720 C C . GLU A 1 92 ? -18.319 3.697 13.379 1.00 93.88 92 GLU A C 1
ATOM 722 O O . GLU A 1 92 ? -19.399 3.424 13.904 1.00 93.88 92 GLU A O 1
ATOM 727 N N . ASN A 1 93 ? -17.892 3.094 12.265 1.00 91.94 93 ASN A N 1
ATOM 728 C CA . ASN A 1 93 ? -18.671 2.089 11.538 1.00 91.94 93 ASN A CA 1
ATOM 729 C C . ASN A 1 93 ? -18.546 0.678 12.135 1.00 91.94 93 ASN A C 1
ATOM 731 O O . ASN A 1 93 ? -19.104 -0.273 11.591 1.00 91.94 93 ASN A O 1
ATOM 735 N N . LYS A 1 94 ? -17.827 0.525 13.254 1.00 93.25 94 LYS A N 1
ATOM 736 C CA . LYS A 1 94 ? -17.619 -0.746 13.962 1.00 93.25 94 LYS A CA 1
ATOM 737 C C . LYS A 1 94 ? -17.075 -1.866 13.070 1.00 93.25 94 LYS A C 1
ATOM 739 O O . LYS A 1 94 ? -17.393 -3.039 13.281 1.00 93.25 94 LYS A O 1
ATOM 744 N N . LEU A 1 95 ? -16.227 -1.514 12.100 1.00 92.75 95 LEU A N 1
ATOM 745 C CA . LEU A 1 95 ? -15.629 -2.478 11.173 1.00 92.75 95 LEU A CA 1
ATOM 746 C C . LEU A 1 95 ? -14.763 -3.515 11.895 1.00 92.75 95 LEU A C 1
ATOM 748 O O . LEU A 1 95 ? -14.665 -4.649 11.433 1.00 92.75 95 LEU A O 1
ATOM 752 N N . TYR A 1 96 ? -14.233 -3.169 13.072 1.00 93.56 96 TYR A N 1
ATOM 753 C CA . TYR A 1 96 ? -13.493 -4.080 13.949 1.00 93.56 96 TYR A CA 1
ATOM 754 C C . TYR A 1 96 ? -14.260 -5.353 14.350 1.00 93.56 96 TYR A C 1
ATOM 756 O O . TYR A 1 96 ? -13.642 -6.322 14.777 1.00 93.56 96 TYR A O 1
ATOM 764 N N . ASN A 1 97 ? -15.593 -5.379 14.228 1.00 93.12 97 ASN A N 1
ATOM 765 C CA . ASN A 1 97 ? -16.384 -6.584 14.499 1.00 93.12 97 ASN A CA 1
ATOM 766 C C . ASN A 1 97 ? -16.198 -7.673 13.432 1.00 93.12 97 ASN A C 1
ATOM 768 O O . ASN A 1 97 ? -16.436 -8.846 13.709 1.00 93.12 97 ASN A O 1
ATOM 772 N N . THR A 1 98 ? -15.816 -7.284 12.216 1.00 92.31 98 THR A N 1
ATOM 773 C CA . THR A 1 98 ? -15.643 -8.187 11.069 1.00 92.31 98 THR A CA 1
ATOM 774 C C . THR A 1 98 ? -14.184 -8.265 10.638 1.00 92.31 98 THR A C 1
ATOM 776 O O . THR A 1 98 ? -13.713 -9.328 10.247 1.00 92.31 98 THR A O 1
ATOM 779 N N . TYR A 1 99 ? -13.461 -7.152 10.735 1.00 94.06 99 TYR A N 1
ATOM 780 C CA . TYR A 1 99 ? -12.102 -7.010 10.241 1.00 94.06 99 TYR A CA 1
ATOM 781 C C . TYR A 1 99 ? -11.159 -6.709 11.401 1.00 94.06 99 TYR A C 1
ATOM 783 O O . TYR A 1 99 ? -11.313 -5.707 12.090 1.00 94.06 99 TYR A O 1
ATOM 791 N N . ASN A 1 100 ? -10.170 -7.565 11.629 1.00 92.50 100 ASN A N 1
ATOM 792 C CA . ASN A 1 100 ? -9.231 -7.428 12.744 1.00 92.50 100 ASN A CA 1
ATOM 793 C C . ASN A 1 100 ? -7.946 -6.675 12.358 1.00 92.50 100 ASN A C 1
ATOM 795 O O . ASN A 1 100 ? -7.135 -6.367 13.233 1.00 92.50 100 ASN A O 1
ATOM 799 N N . GLN A 1 101 ? -7.770 -6.364 11.071 1.00 93.25 101 GLN A N 1
ATOM 800 C CA . GLN A 1 101 ? -6.593 -5.686 10.550 1.00 93.25 101 GLN A CA 1
ATOM 801 C C . GLN A 1 101 ? -6.984 -4.533 9.623 1.00 93.25 101 GLN A C 1
ATOM 803 O O . GLN A 1 101 ? -7.704 -4.716 8.644 1.00 93.25 101 GLN A O 1
ATOM 808 N N . LEU A 1 102 ? -6.437 -3.349 9.906 1.00 94.06 102 LEU A N 1
ATOM 809 C CA . LEU A 1 102 ? -6.477 -2.188 9.019 1.00 94.06 102 LEU A CA 1
ATOM 810 C C . LEU A 1 102 ? -5.073 -1.920 8.469 1.00 94.06 102 LEU A C 1
ATOM 812 O O . LEU A 1 102 ? -4.126 -1.786 9.244 1.00 94.06 102 LEU A O 1
ATOM 816 N N . ILE A 1 103 ? -4.939 -1.821 7.149 1.00 93.94 103 ILE A N 1
ATOM 817 C CA . ILE A 1 103 ? -3.701 -1.445 6.463 1.00 93.94 103 ILE A CA 1
ATOM 818 C C . ILE A 1 103 ? -3.919 -0.112 5.748 1.00 93.94 103 ILE A C 1
ATOM 820 O O . ILE A 1 103 ? -4.903 0.085 5.044 1.00 93.94 103 ILE A O 1
ATOM 824 N N . ILE A 1 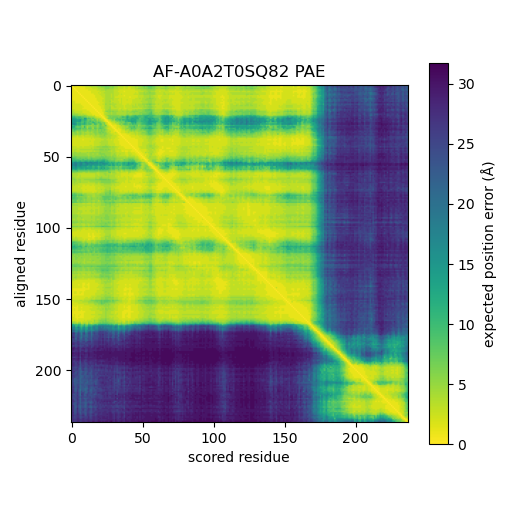104 ? -2.969 0.797 5.901 1.00 92.81 104 ILE A N 1
ATOM 825 C CA . ILE A 1 104 ? -2.866 2.038 5.146 1.00 92.81 104 ILE A CA 1
ATOM 826 C C . ILE A 1 104 ? -1.759 1.837 4.116 1.00 92.81 104 ILE A C 1
ATOM 828 O O . ILE A 1 104 ? -0.576 1.783 4.462 1.00 92.81 104 ILE A O 1
ATOM 832 N N . TYR A 1 105 ? -2.144 1.691 2.854 1.00 93.81 105 TYR A N 1
ATOM 833 C CA . TYR A 1 105 ? -1.215 1.584 1.742 1.00 93.81 105 TYR A CA 1
ATOM 834 C C . TYR A 1 105 ? -0.998 2.952 1.098 1.00 93.81 105 TYR A C 1
ATOM 836 O O . TYR A 1 105 ? -1.900 3.547 0.507 1.00 93.81 105 TYR A O 1
ATOM 844 N N . ILE A 1 106 ? 0.228 3.452 1.213 1.00 92.06 106 ILE A N 1
ATOM 845 C CA . ILE A 1 106 ? 0.654 4.732 0.666 1.00 92.06 106 ILE A CA 1
ATOM 846 C C . ILE A 1 106 ? 1.320 4.480 -0.690 1.00 92.06 106 ILE A C 1
ATOM 848 O O . ILE A 1 106 ? 2.412 3.925 -0.768 1.00 92.06 106 ILE A O 1
ATOM 852 N N . LEU A 1 107 ? 0.676 4.925 -1.768 1.00 90.38 107 LEU A N 1
ATOM 853 C CA . LEU A 1 107 ? 1.170 4.790 -3.146 1.00 90.38 107 LEU A CA 1
ATOM 854 C C . LEU A 1 107 ? 2.450 5.603 -3.411 1.00 90.38 107 LEU A C 1
ATOM 856 O O . LEU A 1 107 ? 3.151 5.358 -4.392 1.00 90.38 107 LEU A O 1
ATOM 860 N N . THR A 1 108 ? 2.720 6.605 -2.571 1.00 89.75 108 THR A N 1
ATOM 861 C CA . THR A 1 108 ? 3.924 7.442 -2.629 1.00 89.75 108 THR A CA 1
ATOM 862 C C . THR A 1 108 ? 4.939 7.016 -1.561 1.00 89.75 108 THR A C 1
ATOM 864 O O . THR A 1 108 ? 5.235 5.830 -1.463 1.00 89.75 108 THR A O 1
ATOM 867 N N . ASP A 1 109 ? 5.493 7.948 -0.778 1.00 90.25 109 ASP A N 1
ATOM 868 C CA . ASP A 1 109 ? 6.416 7.616 0.313 1.00 90.25 109 ASP A CA 1
ATOM 869 C C . ASP A 1 109 ? 5.720 7.800 1.656 1.00 90.25 109 ASP A C 1
ATOM 871 O O . ASP A 1 109 ? 5.073 8.824 1.896 1.00 90.25 109 ASP A O 1
ATOM 875 N N . LYS A 1 110 ? 5.905 6.848 2.570 1.00 89.75 110 LYS A N 1
ATOM 876 C CA . LYS A 1 110 ? 5.421 6.993 3.946 1.00 89.75 110 LYS A CA 1
ATOM 877 C C . LYS A 1 110 ? 6.337 7.918 4.762 1.00 89.75 110 LYS A C 1
ATOM 879 O O . LYS A 1 110 ? 7.553 7.937 4.580 1.00 89.75 110 LYS A O 1
ATOM 884 N N . GLN A 1 111 ? 5.767 8.676 5.700 1.00 86.00 111 GLN A N 1
ATOM 885 C CA . GLN A 1 111 ? 6.499 9.624 6.553 1.00 86.00 111 GLN A CA 1
ATOM 886 C C . GLN A 1 111 ? 6.623 9.132 8.005 1.00 86.00 111 GLN A C 1
ATOM 888 O O . GLN A 1 111 ? 5.958 9.626 8.914 1.00 86.00 111 GLN A O 1
ATOM 893 N N . ASP A 1 112 ? 7.529 8.178 8.237 1.00 80.00 112 ASP A N 1
ATOM 894 C CA . ASP A 1 112 ? 7.681 7.478 9.527 1.00 80.00 112 ASP A CA 1
ATOM 895 C C . ASP A 1 112 ? 7.861 8.385 10.748 1.00 80.00 112 ASP A C 1
ATOM 897 O O . ASP A 1 112 ? 7.353 8.084 11.829 1.00 80.00 112 ASP A O 1
ATOM 901 N N . SER A 1 113 ? 8.602 9.485 10.607 1.00 78.12 113 SER A N 1
ATOM 902 C CA . SER A 1 113 ? 8.836 10.427 11.706 1.00 78.12 113 SER A CA 1
ATOM 903 C C . SER A 1 113 ? 7.551 11.118 12.158 1.00 78.12 113 SER A C 1
ATOM 905 O O . SER A 1 113 ? 7.350 11.297 13.357 1.00 78.12 113 SER A O 1
ATOM 907 N N . ILE A 1 114 ? 6.675 11.461 11.213 1.00 75.12 114 ILE A N 1
ATOM 908 C CA . ILE A 1 114 ? 5.411 12.152 11.475 1.00 75.12 114 ILE A CA 1
ATOM 909 C C . ILE A 1 114 ? 4.416 11.193 12.137 1.00 75.12 114 ILE A C 1
ATOM 911 O O . ILE A 1 114 ? 3.669 11.584 13.024 1.00 75.12 114 ILE A O 1
ATOM 915 N N . TYR A 1 115 ? 4.433 9.913 11.778 1.00 78.88 115 TYR A N 1
ATOM 916 C CA . TYR A 1 115 ? 3.517 8.944 12.374 1.00 78.88 115 TYR A CA 1
ATOM 917 C C . TYR A 1 115 ? 3.840 8.611 13.830 1.00 78.88 115 TYR A C 1
ATOM 919 O O . TYR A 1 115 ? 2.932 8.438 14.644 1.00 78.88 115 TYR A O 1
ATOM 927 N N . LYS A 1 116 ? 5.126 8.585 14.196 1.00 76.69 116 LYS A N 1
ATOM 928 C CA . LYS A 1 116 ? 5.551 8.307 15.577 1.00 76.69 116 LYS A CA 1
ATOM 929 C C . LYS A 1 116 ? 4.976 9.293 16.591 1.00 76.69 116 LYS A C 1
ATOM 931 O O . LYS A 1 116 ? 4.654 8.880 17.700 1.00 76.69 116 LYS A O 1
ATOM 936 N N . SER A 1 117 ? 4.795 10.562 16.225 1.00 81.75 117 SER A N 1
ATOM 937 C CA . SER A 1 117 ? 4.195 11.556 17.125 1.00 81.75 117 SER A CA 1
ATOM 938 C C . SER A 1 117 ? 2.683 11.376 17.317 1.00 81.75 117 SER A C 1
ATOM 940 O O . SER A 1 117 ? 2.097 12.044 18.163 1.00 81.75 117 SER A O 1
ATOM 942 N N . THR A 1 118 ? 2.042 10.462 16.578 1.00 85.31 118 THR A N 1
ATOM 943 C CA . THR A 1 118 ? 0.590 10.212 16.649 1.00 85.31 118 THR A CA 1
ATOM 944 C C . THR A 1 118 ? 0.200 8.931 17.394 1.00 85.31 118 THR A C 1
ATOM 946 O O . THR A 1 118 ? -0.992 8.670 17.545 1.00 85.31 118 THR A O 1
ATOM 949 N N . VAL A 1 119 ? 1.168 8.160 17.907 1.00 87.62 119 VAL A N 1
ATOM 950 C CA . VAL A 1 119 ? 0.946 6.854 18.569 1.00 87.62 119 VAL A CA 1
ATOM 951 C C . VAL A 1 119 ? -0.134 6.923 19.655 1.00 87.62 119 VAL A C 1
ATOM 953 O O . VAL A 1 119 ? -1.079 6.139 19.626 1.00 87.62 119 VAL A O 1
ATOM 956 N N . GLU A 1 120 ? -0.036 7.880 20.581 1.00 89.38 120 GLU A N 1
ATOM 957 C CA . GLU A 1 120 ? -0.987 8.015 21.696 1.00 89.38 120 GLU A CA 1
ATOM 958 C C . GLU A 1 120 ? -2.413 8.305 21.206 1.00 89.38 120 GLU A C 1
ATOM 960 O O . GLU A 1 120 ? -3.388 7.727 21.692 1.00 89.38 120 GLU A O 1
ATOM 965 N N . LYS A 1 121 ? -2.546 9.168 20.189 1.00 90.88 121 LYS A N 1
ATOM 966 C CA . LYS A 1 121 ? -3.841 9.498 19.581 1.00 90.88 121 LYS A CA 1
ATOM 967 C C . LYS A 1 121 ? -4.474 8.262 18.942 1.00 90.88 121 LYS A C 1
ATOM 969 O O . LYS A 1 121 ? -5.670 8.044 19.095 1.00 90.88 121 LYS A O 1
ATOM 974 N N . ILE A 1 122 ? -3.675 7.442 18.266 1.00 90.62 122 ILE A N 1
ATOM 975 C CA . ILE A 1 122 ? -4.134 6.212 17.609 1.00 90.62 122 ILE A CA 1
ATOM 976 C C . ILE A 1 122 ? -4.607 5.194 18.628 1.00 90.62 122 ILE A C 1
ATOM 978 O O . ILE A 1 122 ? -5.695 4.650 18.479 1.00 90.62 122 ILE A O 1
ATOM 982 N N . GLN A 1 123 ? -3.821 4.968 19.679 1.00 91.56 123 GLN A N 1
ATOM 983 C CA . GLN A 1 123 ? -4.196 4.053 20.753 1.00 91.56 123 GLN A CA 1
ATOM 984 C C . GLN A 1 123 ? -5.535 4.457 21.377 1.00 91.56 123 GLN A C 1
ATOM 986 O O . GLN A 1 123 ? -6.387 3.601 21.602 1.00 91.56 123 GLN A O 1
ATOM 991 N N . LYS A 1 124 ? -5.755 5.763 21.572 1.00 93.81 124 LYS A N 1
ATOM 992 C CA . LYS A 1 124 ? -7.028 6.295 22.064 1.00 93.81 124 LYS A CA 1
ATOM 993 C C . LYS A 1 124 ? -8.189 6.076 21.088 1.00 93.81 124 LYS A C 1
ATOM 995 O O . LYS A 1 124 ? -9.281 5.755 21.537 1.00 93.81 124 LYS A O 1
ATOM 1000 N N . ILE A 1 125 ? -7.977 6.259 19.782 1.00 94.62 125 ILE A N 1
ATOM 1001 C CA . ILE A 1 125 ? -9.018 6.027 18.764 1.00 94.62 125 ILE A CA 1
ATOM 1002 C C . ILE A 1 125 ? -9.389 4.544 18.700 1.00 94.62 125 ILE A C 1
ATOM 1004 O O . ILE A 1 125 ? -10.568 4.212 18.635 1.00 94.62 125 ILE A O 1
ATOM 1008 N N . LEU A 1 126 ? -8.389 3.662 18.717 1.00 93.50 126 LEU A N 1
ATOM 1009 C CA . LEU A 1 126 ? -8.581 2.222 18.561 1.00 93.50 126 LEU A CA 1
ATOM 1010 C C . LEU A 1 126 ? -9.143 1.542 19.808 1.00 93.50 126 LEU A C 1
ATOM 1012 O O . LEU A 1 126 ? -9.708 0.459 19.681 1.00 93.50 126 LEU A O 1
ATOM 1016 N N . ASP A 1 127 ? -8.974 2.139 20.992 1.00 93.75 127 ASP A N 1
ATOM 1017 C CA . ASP A 1 127 ? -9.552 1.668 22.262 1.00 93.75 127 ASP A CA 1
ATOM 1018 C C . ASP A 1 127 ? -9.320 0.161 22.512 1.00 93.75 127 ASP A C 1
ATOM 1020 O O . ASP A 1 127 ? -10.202 -0.589 22.930 1.00 93.75 127 ASP A O 1
ATOM 1024 N N . GLY A 1 128 ? -8.131 -0.326 22.138 1.00 92.12 128 GLY A N 1
ATOM 1025 C CA . GLY A 1 128 ? -7.745 -1.736 22.259 1.00 92.12 128 GLY A CA 1
ATOM 1026 C C . GLY A 1 128 ? -8.551 -2.731 21.409 1.00 92.12 128 GLY A C 1
ATOM 1027 O O . GLY A 1 128 ? -8.378 -3.935 21.583 1.00 92.12 128 GLY A O 1
ATOM 1028 N N . LYS A 1 129 ? -9.419 -2.276 20.494 1.00 93.25 129 LYS A N 1
ATOM 1029 C CA . LYS A 1 129 ? -10.264 -3.150 19.658 1.00 93.25 129 LYS A CA 1
ATOM 1030 C C . LYS A 1 129 ? -9.479 -3.899 18.588 1.00 93.25 129 LYS A C 1
ATOM 1032 O O . LYS A 1 129 ? -9.838 -5.025 18.261 1.00 93.25 129 LYS A O 1
ATOM 1037 N N . ILE A 1 130 ? -8.424 -3.282 18.057 1.00 91.94 130 ILE A N 1
ATOM 1038 C CA . ILE A 1 130 ? -7.498 -3.895 17.100 1.00 91.94 130 ILE A CA 1
ATOM 1039 C C . ILE A 1 130 ? -6.053 -3.520 17.436 1.00 91.94 130 ILE A C 1
ATOM 1041 O O . ILE A 1 130 ? -5.789 -2.458 18.004 1.00 91.94 130 ILE A O 1
ATOM 1045 N N . SER A 1 131 ? -5.113 -4.391 17.068 1.00 89.81 131 SER A N 1
ATOM 1046 C CA . SER A 1 131 ? -3.681 -4.092 17.145 1.00 89.81 131 SER A CA 1
ATOM 1047 C C . SER A 1 131 ? -3.253 -3.246 15.946 1.00 89.81 131 SER A C 1
ATOM 1049 O O . SER A 1 131 ? -3.710 -3.478 14.825 1.00 89.81 131 SER A O 1
ATOM 1051 N N . PHE A 1 132 ? -2.362 -2.281 16.176 1.00 89.69 132 PHE A N 1
ATOM 1052 C CA . PHE A 1 132 ? -1.835 -1.417 15.126 1.00 89.69 132 PHE A CA 1
ATOM 1053 C C . PHE A 1 132 ? -0.330 -1.191 15.295 1.00 89.69 132 PHE A C 1
ATOM 1055 O O . PHE A 1 132 ? 0.110 -0.533 16.237 1.00 89.69 132 PHE A O 1
ATOM 1062 N N . ASP A 1 133 ? 0.456 -1.711 14.354 1.00 88.75 133 ASP A N 1
ATOM 1063 C CA . ASP A 1 133 ? 1.898 -1.500 14.240 1.00 88.75 133 ASP A CA 1
ATOM 1064 C C . ASP A 1 133 ? 2.201 -0.780 12.923 1.00 88.75 133 ASP A C 1
ATOM 1066 O O . ASP A 1 133 ? 1.926 -1.275 11.835 1.00 88.75 133 ASP A O 1
ATOM 1070 N N . PHE A 1 134 ? 2.827 0.393 13.004 1.00 87.81 134 PHE A N 1
ATOM 1071 C CA . PHE A 1 134 ? 3.212 1.178 11.831 1.00 87.81 134 PHE A CA 1
ATOM 1072 C C . PHE A 1 134 ? 4.072 0.429 10.813 1.00 87.81 134 PHE A C 1
ATOM 1074 O O . PHE A 1 134 ? 4.029 0.768 9.637 1.00 87.81 134 PHE A O 1
ATOM 1081 N N . LYS A 1 135 ? 4.858 -0.568 11.225 1.00 86.00 135 LYS A N 1
ATOM 1082 C CA . LYS A 1 135 ? 5.683 -1.354 10.301 1.00 86.00 135 LYS A CA 1
ATOM 1083 C C . LYS A 1 135 ? 4.853 -2.279 9.416 1.00 86.00 135 LYS A C 1
ATOM 1085 O O . LYS A 1 135 ? 5.260 -2.543 8.290 1.00 86.00 135 LYS A O 1
ATOM 1090 N N . THR A 1 136 ? 3.733 -2.786 9.925 1.00 88.38 136 THR A N 1
ATOM 1091 C CA . THR A 1 136 ? 2.897 -3.785 9.239 1.00 88.38 136 THR A CA 1
ATOM 1092 C C . THR A 1 136 ? 1.588 -3.206 8.722 1.00 88.38 136 THR A C 1
ATOM 1094 O O . THR A 1 136 ? 1.058 -3.677 7.722 1.00 88.38 136 THR A O 1
ATOM 1097 N N . ASN A 1 137 ? 1.060 -2.188 9.397 1.00 92.06 137 ASN A N 1
ATOM 1098 C CA . ASN A 1 137 ? -0.213 -1.548 9.095 1.00 92.06 137 ASN A CA 1
ATOM 1099 C C . ASN A 1 137 ? -0.051 -0.256 8.290 1.00 92.06 137 ASN A C 1
ATOM 1101 O O . ASN A 1 137 ? -1.050 0.261 7.807 1.00 92.06 137 ASN A O 1
ATOM 1105 N N . VAL A 1 138 ? 1.166 0.274 8.118 1.00 92.25 138 VAL A N 1
ATOM 1106 C CA . VAL A 1 138 ? 1.436 1.382 7.190 1.00 92.25 138 VAL A CA 1
ATOM 1107 C C . VAL A 1 138 ? 2.536 0.967 6.230 1.00 92.25 138 VAL A C 1
ATOM 1109 O O . VAL A 1 138 ? 3.702 0.844 6.604 1.00 92.25 138 VAL A O 1
ATOM 1112 N N . ILE A 1 139 ? 2.155 0.746 4.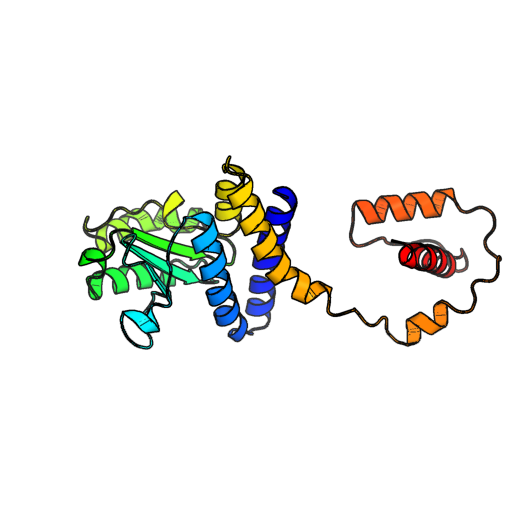978 1.00 93.69 139 ILE A N 1
ATOM 1113 C CA . ILE A 1 139 ? 3.044 0.204 3.957 1.00 93.69 139 ILE A CA 1
ATOM 1114 C C . ILE A 1 139 ? 3.111 1.154 2.769 1.00 93.69 139 ILE A C 1
ATOM 1116 O O . ILE A 1 139 ? 2.122 1.780 2.407 1.00 93.69 139 ILE A O 1
ATOM 1120 N N . ASP A 1 140 ? 4.287 1.284 2.174 1.00 94.06 140 ASP A N 1
ATOM 1121 C CA . ASP A 1 140 ? 4.502 1.970 0.905 1.00 94.06 140 ASP A CA 1
ATOM 1122 C C . ASP A 1 140 ? 5.181 1.025 -0.090 1.00 94.06 140 ASP A C 1
ATOM 1124 O O . ASP A 1 140 ? 5.505 -0.120 0.235 1.00 94.06 140 ASP A O 1
ATOM 1128 N N . ASN A 1 141 ? 5.421 1.490 -1.314 1.00 93.69 141 ASN A N 1
ATOM 1129 C CA . ASN A 1 141 ? 6.080 0.680 -2.342 1.00 93.69 141 ASN A CA 1
ATOM 1130 C C . ASN A 1 141 ? 7.488 0.217 -1.942 1.00 93.69 141 ASN A C 1
ATOM 1132 O O . ASN A 1 141 ? 7.896 -0.888 -2.299 1.00 93.69 141 ASN A O 1
ATOM 1136 N N . LYS A 1 142 ? 8.212 1.006 -1.140 1.00 94.25 142 LYS A N 1
ATOM 1137 C CA . LYS A 1 142 ? 9.500 0.590 -0.573 1.00 94.25 142 LYS A CA 1
ATOM 1138 C C . LYS A 1 142 ? 9.325 -0.573 0.408 1.00 94.25 142 LYS A C 1
ATOM 1140 O O . LYS A 1 142 ? 10.094 -1.531 0.376 1.00 94.25 142 LYS A O 1
ATOM 1145 N N . GLY A 1 143 ? 8.319 -0.496 1.275 1.00 95.00 143 GLY A N 1
ATOM 1146 C CA . GLY A 1 143 ? 7.962 -1.565 2.199 1.00 95.00 143 GLY A CA 1
ATOM 1147 C C . GLY A 1 143 ? 7.524 -2.842 1.480 1.00 95.00 143 GLY A C 1
ATOM 1148 O O . GLY A 1 143 ? 7.976 -3.923 1.849 1.00 95.00 143 GLY A O 1
ATOM 1149 N N . LEU A 1 144 ? 6.722 -2.728 0.416 1.00 95.50 144 LEU A N 1
ATOM 1150 C CA . LEU A 1 144 ? 6.351 -3.873 -0.421 1.00 95.50 144 LEU A CA 1
ATOM 1151 C C . LEU A 1 144 ? 7.582 -4.524 -1.063 1.00 95.50 144 LEU A C 1
ATOM 1153 O O . LEU A 1 144 ? 7.718 -5.743 -0.995 1.00 95.50 144 LEU A O 1
ATOM 1157 N N . GLY A 1 145 ? 8.514 -3.734 -1.606 1.00 95.81 145 GLY A N 1
ATOM 1158 C CA . GLY A 1 145 ? 9.779 -4.251 -2.139 1.00 95.81 145 GLY A CA 1
ATOM 1159 C C . GLY A 1 145 ? 10.589 -5.017 -1.087 1.00 95.81 145 GLY A C 1
ATOM 1160 O O . GLY A 1 145 ? 11.083 -6.111 -1.351 1.00 95.81 145 GLY A O 1
ATOM 1161 N N . ALA A 1 146 ? 10.659 -4.510 0.150 1.00 95.12 146 ALA A N 1
ATOM 1162 C CA . ALA A 1 146 ? 11.321 -5.212 1.252 1.00 95.12 146 ALA A CA 1
ATOM 1163 C C . ALA A 1 146 ? 10.647 -6.554 1.597 1.00 95.12 146 ALA A C 1
ATOM 1165 O O . ALA A 1 146 ? 11.342 -7.537 1.849 1.00 95.12 146 ALA A O 1
ATOM 1166 N N . ILE A 1 147 ? 9.311 -6.614 1.572 1.00 95.56 147 ILE A N 1
ATOM 1167 C CA . ILE A 1 147 ? 8.548 -7.853 1.792 1.00 95.56 147 ILE A CA 1
ATOM 1168 C C . ILE A 1 147 ? 8.839 -8.865 0.679 1.00 95.56 147 ILE A C 1
ATOM 1170 O O . ILE A 1 147 ? 9.176 -10.013 0.964 1.00 95.56 147 ILE A O 1
ATOM 1174 N N . ILE A 1 148 ? 8.762 -8.431 -0.582 1.00 96.50 148 ILE A N 1
ATOM 1175 C CA . ILE A 1 148 ? 8.965 -9.295 -1.751 1.00 96.50 148 ILE A CA 1
ATOM 1176 C C . ILE A 1 148 ? 10.396 -9.839 -1.793 1.00 96.50 148 ILE A C 1
ATOM 1178 O O . ILE A 1 148 ? 10.595 -11.015 -2.092 1.00 96.50 148 ILE A O 1
ATOM 1182 N N . ASN A 1 149 ? 11.391 -9.023 -1.441 1.00 93.94 149 ASN A N 1
ATOM 1183 C CA . ASN A 1 149 ? 12.786 -9.457 -1.347 1.00 93.94 149 ASN A CA 1
ATOM 1184 C C . ASN A 1 149 ? 13.013 -10.538 -0.271 1.00 93.94 149 ASN A C 1
ATOM 1186 O O . ASN A 1 149 ? 14.003 -11.264 -0.336 1.00 93.94 149 ASN A O 1
ATOM 1190 N N . GLY A 1 150 ? 12.097 -10.681 0.693 1.00 94.44 150 GLY A N 1
ATOM 1191 C CA . GLY A 1 150 ? 12.097 -11.766 1.675 1.00 94.44 150 GLY A CA 1
ATOM 1192 C C . GLY A 1 150 ? 11.430 -13.063 1.200 1.00 94.44 150 GLY A C 1
ATOM 1193 O O . GLY A 1 150 ? 11.464 -14.060 1.924 1.00 94.44 150 GLY A O 1
ATOM 1194 N N . PHE A 1 151 ? 10.803 -13.091 0.019 1.00 95.12 151 PHE A N 1
ATOM 1195 C CA . PHE A 1 151 ? 10.114 -14.283 -0.472 1.00 95.12 151 PHE A CA 1
ATOM 1196 C C . PHE A 1 151 ? 11.090 -15.362 -0.947 1.00 95.12 151 PHE A C 1
ATOM 1198 O O . PHE A 1 151 ? 12.048 -15.105 -1.669 1.00 95.12 151 PHE A O 1
ATOM 1205 N N . ILE A 1 152 ? 10.785 -16.611 -0.591 1.00 94.25 152 ILE A N 1
ATOM 1206 C CA . ILE A 1 152 ? 11.510 -17.804 -1.062 1.00 94.25 152 ILE A CA 1
ATOM 1207 C C . ILE A 1 152 ? 10.782 -18.437 -2.262 1.00 94.25 152 ILE A C 1
ATOM 1209 O O . ILE A 1 152 ? 11.388 -19.085 -3.115 1.00 94.25 152 ILE A O 1
ATOM 1213 N N . ASN A 1 153 ? 9.460 -18.250 -2.358 1.00 93.56 153 ASN A N 1
ATOM 1214 C CA . ASN A 1 153 ? 8.637 -18.866 -3.392 1.00 93.56 153 ASN A CA 1
ATOM 1215 C C . ASN A 1 153 ? 8.823 -18.176 -4.754 1.00 93.56 153 ASN A C 1
ATOM 1217 O O . ASN A 1 153 ? 8.170 -17.182 -5.069 1.00 93.56 153 ASN A O 1
ATOM 1221 N N . ILE A 1 154 ? 9.660 -18.771 -5.604 1.00 93.25 154 ILE A N 1
ATOM 1222 C CA . ILE A 1 154 ? 9.970 -18.274 -6.953 1.00 93.25 154 ILE A CA 1
ATOM 1223 C C . ILE A 1 154 ? 8.715 -18.119 -7.826 1.00 93.25 154 ILE A C 1
ATOM 1225 O O . ILE A 1 154 ? 8.646 -17.188 -8.624 1.00 93.25 154 ILE A O 1
ATOM 1229 N N . LYS A 1 155 ? 7.697 -18.981 -7.674 1.00 95.06 155 LYS A N 1
ATOM 1230 C CA . LYS A 1 155 ? 6.450 -18.869 -8.456 1.00 95.06 155 LYS A CA 1
ATOM 1231 C C . LYS A 1 155 ? 5.655 -17.622 -8.073 1.00 95.06 155 LYS A C 1
ATOM 1233 O O . LYS A 1 155 ? 5.097 -16.963 -8.950 1.00 95.06 155 LYS A O 1
ATOM 1238 N N . GLN A 1 156 ? 5.621 -17.290 -6.784 1.00 95.12 156 GLN A N 1
ATOM 1239 C CA . GLN A 1 156 ? 4.977 -16.069 -6.303 1.00 95.12 156 GLN A CA 1
ATOM 1240 C C . GLN A 1 156 ? 5.726 -14.834 -6.811 1.00 95.12 156 GLN A C 1
ATOM 1242 O O . GLN A 1 156 ? 5.107 -13.951 -7.399 1.00 95.12 156 GLN A O 1
ATOM 1247 N N . ILE A 1 157 ? 7.060 -14.821 -6.692 1.00 96.12 157 ILE A N 1
ATOM 1248 C CA . ILE A 1 157 ? 7.896 -13.725 -7.206 1.00 96.12 157 ILE A CA 1
ATOM 1249 C C . ILE A 1 157 ? 7.696 -13.555 -8.719 1.00 96.12 157 ILE A C 1
ATOM 1251 O O . ILE A 1 157 ? 7.507 -12.437 -9.188 1.00 96.12 157 ILE A O 1
ATOM 1255 N N . GLY A 1 158 ? 7.663 -14.653 -9.482 1.00 96.06 158 GLY A N 1
ATOM 1256 C CA . GLY A 1 158 ? 7.402 -14.625 -10.924 1.00 96.06 158 GLY A CA 1
ATOM 1257 C C . GLY A 1 158 ? 6.013 -14.099 -11.283 1.00 96.06 158 GLY A C 1
ATOM 1258 O O . GLY A 1 158 ? 5.867 -13.371 -12.261 1.00 96.06 158 GLY A O 1
ATOM 1259 N N . SER A 1 159 ? 4.997 -14.406 -10.474 1.00 96.00 159 SER A N 1
ATOM 1260 C CA . SER A 1 159 ? 3.638 -13.888 -10.679 1.00 96.00 159 SER A CA 1
ATOM 1261 C C . SER A 1 159 ? 3.563 -12.381 -10.418 1.00 96.00 159 SER A C 1
ATOM 1263 O O . SER A 1 159 ? 2.946 -11.660 -11.198 1.00 96.00 159 SER A O 1
ATOM 1265 N N . ILE A 1 160 ? 4.239 -11.898 -9.370 1.00 95.44 160 ILE A N 1
ATOM 1266 C CA . ILE A 1 160 ? 4.350 -10.466 -9.053 1.00 95.44 160 ILE A CA 1
ATOM 1267 C C . ILE A 1 160 ? 5.121 -9.730 -10.149 1.00 95.44 160 ILE A C 1
ATOM 1269 O O . ILE A 1 160 ? 4.666 -8.694 -10.628 1.00 95.44 160 ILE A O 1
ATOM 1273 N N . HIS A 1 161 ? 6.260 -10.280 -10.582 1.00 95.12 161 HIS A N 1
ATOM 1274 C CA . HIS A 1 161 ? 7.052 -9.716 -11.674 1.00 95.12 161 HIS A CA 1
ATOM 1275 C C . HIS A 1 161 ? 6.227 -9.591 -12.951 1.00 95.12 161 HIS A C 1
ATOM 1277 O O . HIS A 1 161 ? 6.155 -8.499 -13.499 1.00 95.12 161 HIS A 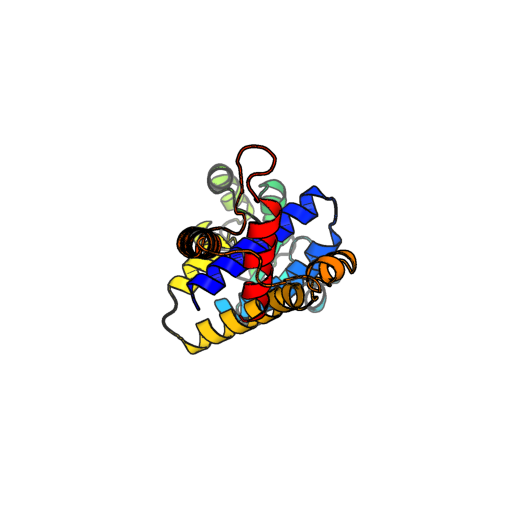O 1
ATOM 1283 N N . LYS A 1 162 ? 5.534 -10.657 -13.368 1.00 93.94 162 LYS A N 1
ATOM 1284 C CA . LYS A 1 162 ? 4.683 -10.642 -14.563 1.00 93.94 162 LYS A CA 1
ATOM 1285 C C . LYS A 1 162 ? 3.525 -9.648 -14.448 1.00 93.94 162 LYS A C 1
ATOM 1287 O O . LYS A 1 162 ? 3.185 -8.990 -15.426 1.00 93.94 162 LYS A O 1
ATOM 1292 N N . PHE A 1 163 ? 2.907 -9.544 -13.271 1.00 92.31 163 PHE A N 1
ATOM 1293 C CA . PHE A 1 163 ? 1.848 -8.567 -13.022 1.00 92.31 163 PHE A CA 1
ATOM 1294 C C . PHE A 1 163 ? 2.364 -7.137 -13.219 1.00 92.31 163 PHE A C 1
ATOM 1296 O O . PHE A 1 163 ? 1.810 -6.395 -14.025 1.00 92.31 163 PHE A O 1
ATOM 1303 N N . LEU A 1 164 ? 3.461 -6.779 -12.546 1.00 90.62 164 LEU A N 1
ATOM 1304 C CA . LEU A 1 164 ? 4.070 -5.453 -12.666 1.00 90.62 164 LEU A CA 1
ATOM 1305 C C . LEU A 1 164 ? 4.568 -5.193 -14.091 1.00 90.62 164 LEU A C 1
ATOM 1307 O O . LEU A 1 164 ? 4.313 -4.134 -14.653 1.00 90.62 164 LEU A O 1
ATOM 1311 N N . GLU A 1 165 ? 5.208 -6.176 -14.713 1.00 90.31 165 GLU A N 1
ATOM 1312 C CA . GLU A 1 165 ? 5.650 -6.087 -16.097 1.00 90.31 165 GLU A CA 1
ATOM 1313 C C . GLU A 1 165 ? 4.493 -5.734 -17.035 1.00 90.31 165 GLU A C 1
ATOM 1315 O O . GLU A 1 165 ? 4.648 -4.828 -17.841 1.00 90.31 165 GLU A O 1
ATOM 1320 N N . ASN A 1 166 ? 3.325 -6.368 -16.915 1.00 87.19 166 ASN A N 1
ATOM 1321 C CA . ASN A 1 166 ? 2.172 -6.034 -17.755 1.00 87.19 166 ASN A CA 1
ATOM 1322 C C . ASN A 1 166 ? 1.654 -4.609 -17.505 1.00 87.19 166 ASN A C 1
ATOM 1324 O O . ASN A 1 166 ? 1.314 -3.904 -18.456 1.00 87.19 166 ASN A O 1
ATOM 1328 N N . GLU A 1 167 ? 1.625 -4.172 -16.244 1.00 80.75 167 GLU A N 1
ATOM 1329 C CA . GLU A 1 167 ? 1.170 -2.826 -15.876 1.00 80.75 167 GLU A CA 1
ATOM 1330 C C . GLU A 1 167 ? 2.096 -1.719 -16.408 1.00 80.75 167 GLU A C 1
ATOM 1332 O O . GLU A 1 167 ? 1.619 -0.646 -16.785 1.00 80.75 167 GLU A O 1
ATOM 1337 N N . PHE A 1 168 ? 3.408 -1.978 -16.482 1.00 75.69 168 PHE A N 1
ATOM 1338 C CA . PHE A 1 168 ? 4.417 -0.996 -16.900 1.00 75.69 168 PHE A CA 1
ATOM 1339 C C . PHE A 1 168 ? 4.893 -1.156 -18.357 1.00 75.69 168 PHE A C 1
ATOM 1341 O O . PHE A 1 168 ? 5.243 -0.160 -18.991 1.00 75.69 168 PHE A O 1
ATOM 1348 N N . LYS A 1 169 ? 4.860 -2.357 -18.955 1.00 68.31 169 LYS A N 1
ATOM 1349 C CA . LYS A 1 169 ? 5.165 -2.564 -20.387 1.00 68.31 169 LYS A CA 1
ATOM 1350 C C . LYS A 1 169 ? 4.084 -2.021 -21.304 1.00 68.31 169 LYS A C 1
ATOM 1352 O O . LYS A 1 169 ? 4.431 -1.504 -22.361 1.00 68.31 169 LYS A O 1
ATOM 1357 N N . ALA A 1 170 ? 2.818 -2.012 -20.882 1.00 53.97 170 ALA A N 1
ATOM 1358 C CA . ALA A 1 170 ? 1.758 -1.332 -21.629 1.00 53.97 170 ALA A CA 1
ATOM 1359 C C . ALA A 1 170 ? 2.070 0.165 -21.879 1.00 53.97 170 ALA A C 1
ATOM 1361 O O . ALA A 1 170 ? 1.533 0.756 -22.811 1.00 53.97 170 ALA A O 1
ATOM 1362 N N . VAL A 1 171 ? 2.975 0.763 -21.089 1.00 50.66 171 VAL A N 1
ATOM 1363 C CA . VAL A 1 171 ? 3.468 2.143 -21.248 1.00 50.66 171 VAL A CA 1
ATOM 1364 C C . VAL A 1 171 ? 4.738 2.228 -22.116 1.00 50.66 171 VAL A C 1
ATOM 1366 O O . VAL A 1 171 ? 5.021 3.282 -22.676 1.00 50.66 171 VAL A O 1
ATOM 1369 N N . LYS A 1 172 ? 5.511 1.141 -22.263 1.00 45.91 172 LYS A N 1
ATOM 1370 C CA . LYS A 1 172 ? 6.724 1.087 -23.109 1.00 45.91 172 LYS A CA 1
ATOM 1371 C C . LYS A 1 172 ? 6.434 0.637 -24.549 1.00 45.91 172 LYS A C 1
ATOM 1373 O O . LYS A 1 172 ? 7.143 1.066 -25.454 1.00 45.91 172 LYS A O 1
ATOM 1378 N N . ASP A 1 173 ? 5.375 -0.148 -24.770 1.00 43.81 173 ASP A N 1
ATOM 1379 C CA . ASP A 1 173 ? 4.948 -0.618 -26.101 1.00 43.81 173 ASP A CA 1
ATOM 1380 C C . ASP A 1 173 ? 4.056 0.373 -26.861 1.00 43.81 173 ASP A C 1
ATOM 1382 O O . ASP A 1 173 ? 3.775 0.167 -28.048 1.00 43.81 173 ASP A O 1
ATOM 1386 N N . SER A 1 174 ? 3.678 1.506 -26.253 1.00 39.50 174 SER A N 1
ATOM 1387 C CA . SER A 1 174 ? 3.439 2.697 -27.064 1.00 39.50 174 SER A CA 1
ATOM 1388 C C . SER A 1 174 ? 4.782 3.051 -27.682 1.00 39.50 174 SER A C 1
ATOM 1390 O O . SER A 1 174 ? 5.576 3.766 -27.070 1.00 39.50 174 SER A O 1
ATOM 1392 N N . LYS A 1 175 ? 5.061 2.478 -28.863 1.00 40.12 175 LYS A N 1
ATOM 1393 C CA . LYS A 1 175 ? 6.148 2.897 -29.739 1.00 40.12 175 LYS A CA 1
ATOM 1394 C C . LYS A 1 175 ? 6.221 4.407 -29.608 1.00 40.12 175 LYS A C 1
ATOM 1396 O O . LYS A 1 175 ? 5.274 5.100 -29.979 1.00 40.12 175 LYS A O 1
ATOM 1401 N N . ILE A 1 176 ? 7.318 4.913 -29.055 1.00 40.84 176 ILE A N 1
ATOM 1402 C CA . ILE A 1 176 ? 7.724 6.264 -29.391 1.00 40.84 176 ILE A CA 1
ATOM 1403 C C . ILE A 1 176 ? 7.904 6.164 -30.900 1.00 40.84 176 ILE A C 1
ATOM 1405 O O . ILE A 1 176 ? 8.903 5.618 -31.372 1.00 40.84 176 ILE A O 1
ATOM 1409 N N . GLU A 1 177 ? 6.881 6.552 -31.665 1.00 40.00 177 GLU A N 1
ATOM 1410 C CA . GLU A 1 177 ? 7.093 6.900 -33.052 1.00 40.00 177 GLU A CA 1
ATOM 1411 C C . GLU A 1 177 ? 8.167 7.968 -32.971 1.00 40.00 177 GLU A C 1
ATOM 1413 O O . GLU A 1 177 ? 7.940 9.067 -32.458 1.00 40.00 177 GLU A O 1
ATOM 1418 N N . LEU A 1 178 ? 9.389 7.585 -33.353 1.00 41.22 178 LEU A N 1
ATOM 1419 C CA . LEU A 1 178 ? 10.435 8.554 -33.600 1.00 41.22 178 LEU A CA 1
ATOM 1420 C C . LEU A 1 178 ? 9.765 9.639 -34.450 1.00 41.22 178 LEU A C 1
ATOM 1422 O O . LEU A 1 178 ? 9.117 9.268 -35.438 1.00 41.22 178 LEU A O 1
ATOM 1426 N N . PRO A 1 179 ? 9.860 10.928 -34.067 1.00 42.59 179 PRO A N 1
ATOM 1427 C CA . PRO A 1 179 ? 9.362 12.017 -34.897 1.00 42.59 179 PRO A CA 1
ATOM 1428 C C . PRO A 1 179 ? 9.730 11.722 -36.352 1.00 42.59 179 PRO A C 1
ATOM 1430 O O . PRO A 1 179 ? 10.836 11.235 -36.598 1.00 42.59 179 PRO A O 1
ATOM 1433 N N . GLN A 1 180 ? 8.827 11.914 -37.315 1.00 48.22 180 GLN A N 1
ATOM 1434 C CA . GLN A 1 180 ? 9.100 11.539 -38.715 1.00 48.22 180 GLN A CA 1
ATOM 1435 C C . GLN A 1 180 ? 10.414 12.172 -39.228 1.00 48.22 180 GLN A C 1
ATOM 1437 O O . GLN A 1 180 ? 11.144 11.595 -40.033 1.00 48.22 180 GLN A O 1
ATOM 1442 N N . ASP A 1 181 ? 10.767 13.310 -38.650 1.00 43.31 181 ASP A N 1
ATOM 1443 C CA . ASP A 1 181 ? 11.996 14.084 -38.761 1.00 43.31 181 ASP A CA 1
ATOM 1444 C C . ASP A 1 181 ? 13.280 13.358 -38.290 1.00 43.31 181 ASP A C 1
ATOM 1446 O O . ASP A 1 181 ? 14.376 13.711 -38.720 1.00 43.31 181 ASP A O 1
ATOM 1450 N N . LEU A 1 182 ? 13.186 12.285 -37.499 1.00 41.16 182 LEU A N 1
ATOM 1451 C CA . LEU A 1 182 ? 14.303 11.395 -37.160 1.00 41.16 182 LEU A CA 1
ATOM 1452 C C . LEU A 1 182 ? 14.585 10.341 -38.242 1.00 41.16 182 LEU A C 1
ATOM 1454 O O . LEU A 1 182 ? 15.740 9.940 -38.410 1.00 41.16 182 LEU A O 1
ATOM 1458 N N . ASN A 1 183 ? 13.582 9.942 -39.035 1.00 43.28 183 ASN A N 1
ATOM 1459 C CA . ASN A 1 183 ? 13.805 9.074 -40.197 1.00 43.28 183 ASN A CA 1
ATOM 1460 C C . ASN A 1 183 ? 14.607 9.795 -41.293 1.00 43.28 183 ASN A C 1
ATOM 1462 O O . ASN A 1 183 ? 15.420 9.154 -41.962 1.00 43.28 183 ASN A O 1
ATOM 1466 N N . LEU A 1 184 ? 14.490 11.127 -41.394 1.00 44.59 184 LEU A N 1
ATOM 1467 C CA . LEU A 1 184 ? 15.332 11.972 -42.255 1.00 44.59 184 LEU A CA 1
ATOM 1468 C C . LEU A 1 184 ? 16.832 11.878 -41.923 1.00 44.59 184 LEU A C 1
ATOM 1470 O O . LEU A 1 184 ? 17.670 12.092 -42.797 1.00 44.59 184 LEU A O 1
ATOM 1474 N N . PHE A 1 185 ? 17.204 11.530 -40.686 1.00 43.81 185 PHE A N 1
ATOM 1475 C CA . PHE A 1 185 ? 18.612 11.359 -40.312 1.00 43.81 185 PHE A CA 1
ATOM 1476 C C . PHE A 1 185 ? 19.183 9.978 -40.648 1.00 43.81 185 PHE A C 1
ATOM 1478 O O . PHE A 1 185 ? 20.404 9.824 -40.626 1.00 43.81 185 PHE A O 1
ATOM 1485 N N . SER A 1 186 ? 18.330 8.997 -40.960 1.00 44.78 186 SER A N 1
ATOM 1486 C CA . SER A 1 186 ? 18.725 7.595 -41.148 1.00 44.78 186 SER A CA 1
ATOM 1487 C C . SER A 1 186 ? 19.066 7.205 -42.588 1.00 44.78 186 SER A C 1
ATOM 1489 O O . SER A 1 186 ? 19.650 6.148 -42.798 1.00 44.78 186 SER A O 1
ATOM 1491 N N . SER A 1 187 ? 18.752 8.044 -43.579 1.00 45.06 187 SER A N 1
ATOM 1492 C CA . SER A 1 187 ? 18.931 7.698 -44.997 1.00 45.06 187 SER A CA 1
ATOM 1493 C C . SER A 1 187 ? 20.283 8.100 -45.597 1.00 45.06 187 SER A C 1
ATOM 1495 O O . SER A 1 187 ? 20.568 7.706 -46.720 1.00 45.06 187 SER A O 1
ATOM 1497 N N . ASN A 1 188 ? 21.127 8.849 -44.874 1.00 45.38 188 ASN A N 1
ATOM 1498 C CA . ASN A 1 188 ? 22.402 9.371 -45.394 1.00 45.38 188 ASN A CA 1
ATOM 1499 C C . ASN A 1 188 ? 23.600 9.018 -44.497 1.00 45.38 188 ASN A C 1
ATOM 1501 O O . ASN A 1 188 ? 24.381 9.893 -44.122 1.00 45.38 188 ASN A O 1
ATOM 1505 N N . THR A 1 189 ? 23.768 7.748 -44.134 1.00 46.84 189 THR A N 1
ATOM 1506 C CA . THR A 1 189 ? 25.044 7.266 -43.582 1.00 46.84 189 THR A CA 1
ATOM 1507 C C . THR A 1 189 ? 25.868 6.638 -44.698 1.00 46.84 189 THR A C 1
ATOM 1509 O O . THR A 1 189 ? 25.986 5.420 -44.800 1.00 46.84 189 THR A O 1
ATOM 1512 N N . GLY A 1 190 ? 26.414 7.498 -45.561 1.00 44.88 190 GLY A N 1
ATOM 1513 C CA . GLY A 1 190 ? 27.631 7.160 -46.291 1.00 44.88 190 GLY A CA 1
ATOM 1514 C C . GLY A 1 190 ? 28.777 6.950 -45.296 1.00 44.88 190 GLY A C 1
ATOM 1515 O O . GLY A 1 190 ? 28.772 7.532 -44.210 1.00 44.88 190 GLY A O 1
ATOM 1516 N N . ASN A 1 191 ? 29.721 6.088 -45.665 1.00 49.78 191 ASN A N 1
ATOM 1517 C CA . ASN A 1 191 ? 30.899 5.628 -44.914 1.00 49.78 191 ASN A CA 1
ATOM 1518 C C . ASN A 1 191 ? 31.922 6.733 -44.525 1.00 49.78 191 ASN A C 1
ATOM 1520 O O . ASN A 1 191 ? 33.126 6.507 -44.588 1.00 49.78 191 ASN A O 1
ATOM 1524 N N . ASP A 1 192 ? 31.489 7.914 -44.087 1.00 49.06 192 ASP A N 1
ATOM 1525 C CA . ASP A 1 192 ? 32.364 9.087 -43.918 1.00 49.06 192 ASP A CA 1
ATOM 1526 C C . ASP A 1 192 ? 33.009 9.210 -42.520 1.00 49.06 192 ASP A C 1
ATOM 1528 O O . ASP A 1 192 ? 33.660 10.210 -42.221 1.00 49.06 192 ASP A O 1
ATOM 1532 N N . PHE A 1 193 ? 32.848 8.218 -41.634 1.00 52.47 193 PHE A N 1
ATOM 1533 C CA . PHE A 1 193 ? 33.425 8.230 -40.281 1.00 52.47 193 PHE A CA 1
ATOM 1534 C C . PHE A 1 193 ? 34.429 7.092 -40.084 1.00 52.47 193 PHE A C 1
ATOM 1536 O O . PHE A 1 193 ? 34.092 6.008 -39.614 1.00 52.47 193 PHE A O 1
ATOM 1543 N N . ILE A 1 194 ? 35.686 7.366 -40.420 1.00 55.00 194 ILE A N 1
ATOM 1544 C CA . ILE A 1 194 ? 36.827 6.484 -40.163 1.00 55.00 194 ILE A CA 1
ATOM 1545 C C . ILE A 1 194 ? 37.437 6.873 -38.791 1.00 55.00 194 ILE A C 1
ATOM 1547 O O . ILE A 1 194 ? 37.513 8.056 -38.466 1.00 55.00 194 ILE A O 1
ATOM 1551 N N . GLU A 1 195 ? 37.824 5.883 -37.969 1.00 51.84 195 GLU A N 1
ATOM 1552 C CA . GLU A 1 195 ? 38.650 6.024 -36.739 1.00 51.84 195 GLU A CA 1
ATOM 1553 C C . GLU A 1 195 ? 38.026 6.572 -35.423 1.00 51.84 195 GLU A C 1
ATOM 1555 O O . GLU A 1 195 ? 38.725 7.158 -34.598 1.00 51.84 195 GLU A O 1
ATOM 1560 N N . ARG A 1 196 ? 36.737 6.336 -35.118 1.00 62.66 196 ARG A N 1
ATOM 1561 C CA . ARG A 1 196 ? 36.162 6.678 -33.781 1.00 62.66 196 ARG A CA 1
ATOM 1562 C C . ARG A 1 196 ? 35.487 5.534 -33.016 1.00 62.66 196 ARG A C 1
ATOM 1564 O O . ARG A 1 196 ? 34.660 5.784 -32.140 1.00 62.66 196 ARG A O 1
ATOM 1571 N N . THR A 1 197 ? 35.863 4.291 -33.301 1.00 64.62 197 THR A N 1
ATOM 1572 C CA . THR A 1 197 ? 35.282 3.082 -32.686 1.00 64.62 197 THR A CA 1
ATOM 1573 C C . THR A 1 197 ? 35.327 3.106 -31.153 1.00 64.62 197 THR A C 1
ATOM 1575 O O . THR A 1 197 ? 34.305 2.878 -30.515 1.00 64.62 197 THR A O 1
ATOM 1578 N N . SER A 1 198 ? 36.455 3.500 -30.554 1.00 64.81 198 SER A N 1
ATOM 1579 C CA . SER A 1 198 ? 36.617 3.550 -29.090 1.00 64.81 198 SER A CA 1
ATOM 1580 C C . SER A 1 198 ? 35.696 4.564 -28.402 1.00 64.81 198 SER A C 1
ATOM 1582 O O . SER A 1 198 ? 35.165 4.302 -27.327 1.00 64.81 198 SER A O 1
ATOM 1584 N N . LEU A 1 199 ? 35.454 5.717 -29.033 1.00 71.06 199 LEU A N 1
ATOM 1585 C CA . LEU A 1 199 ? 34.545 6.734 -28.503 1.00 71.06 199 LEU A CA 1
ATOM 1586 C C . LEU A 1 199 ? 33.083 6.273 -28.581 1.00 71.06 199 LEU A C 1
ATOM 1588 O O . LEU A 1 199 ? 32.296 6.558 -27.682 1.00 71.06 199 LEU A O 1
ATOM 1592 N N . ILE A 1 200 ? 32.717 5.553 -29.644 1.00 70.56 200 ILE A N 1
ATOM 1593 C CA . ILE A 1 200 ? 31.382 4.958 -29.792 1.00 70.56 200 ILE A CA 1
ATOM 1594 C C . ILE A 1 200 ? 31.161 3.883 -28.720 1.00 70.56 200 ILE A C 1
ATOM 1596 O O . ILE A 1 200 ? 30.114 3.874 -28.074 1.00 70.56 200 ILE A O 1
ATOM 1600 N N . GLU A 1 201 ? 32.153 3.024 -28.478 1.00 72.75 201 GLU A N 1
ATOM 1601 C CA . GLU A 1 201 ? 32.116 2.026 -27.403 1.00 72.75 201 GLU A CA 1
ATOM 1602 C C . GLU A 1 201 ? 31.973 2.676 -26.019 1.00 72.75 201 GLU A C 1
ATOM 1604 O O . GLU A 1 201 ? 31.151 2.233 -25.217 1.00 72.75 201 GLU A O 1
ATOM 1609 N N . GLU A 1 202 ? 32.693 3.771 -25.751 1.00 73.19 202 GLU A N 1
ATOM 1610 C CA . GLU A 1 202 ? 32.579 4.515 -24.491 1.00 73.19 202 GLU A CA 1
ATOM 1611 C C . GLU A 1 202 ? 31.174 5.111 -24.300 1.00 73.19 202 GLU A C 1
ATOM 1613 O O . GLU A 1 202 ? 30.598 5.043 -23.211 1.00 73.19 202 GLU A O 1
ATOM 1618 N N . ILE A 1 203 ? 30.594 5.678 -25.361 1.00 73.81 203 ILE A N 1
ATOM 1619 C CA . ILE A 1 203 ? 29.234 6.228 -25.337 1.00 73.81 203 ILE A CA 1
ATOM 1620 C C . ILE A 1 203 ? 28.210 5.115 -25.078 1.00 73.81 203 ILE A C 1
ATOM 1622 O O . ILE A 1 203 ? 27.339 5.277 -24.222 1.00 73.81 203 ILE A O 1
ATOM 1626 N N . ASN A 1 204 ? 28.343 3.968 -25.746 1.00 74.31 204 ASN A N 1
ATOM 1627 C CA . ASN A 1 204 ? 27.470 2.811 -25.535 1.00 74.31 204 ASN A CA 1
ATOM 1628 C C . ASN A 1 204 ? 27.581 2.265 -24.103 1.00 74.31 204 ASN A C 1
ATOM 1630 O O . ASN A 1 204 ? 26.566 1.995 -23.462 1.00 74.31 204 ASN A O 1
ATOM 1634 N N . ALA A 1 205 ? 28.795 2.175 -23.554 1.00 73.31 205 ALA A N 1
ATOM 1635 C CA . ALA A 1 205 ? 29.010 1.772 -22.166 1.00 73.31 205 ALA A CA 1
ATOM 1636 C C . ALA A 1 205 ? 28.367 2.750 -21.163 1.00 73.31 205 ALA A C 1
ATOM 1638 O O . ALA A 1 205 ? 27.886 2.328 -20.108 1.00 73.31 205 ALA A O 1
ATOM 1639 N N . LYS A 1 206 ? 28.311 4.051 -21.483 1.00 76.06 206 LYS A N 1
ATOM 1640 C CA . LYS A 1 206 ? 27.597 5.048 -20.668 1.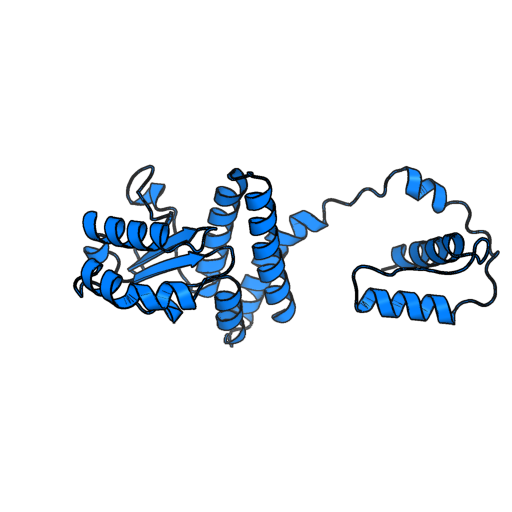00 76.06 206 LYS A CA 1
ATOM 1641 C C . LYS A 1 206 ? 26.080 4.874 -20.735 1.00 76.06 206 LYS A C 1
ATOM 1643 O O . LYS A 1 206 ? 25.437 4.998 -19.695 1.00 76.06 206 LYS A O 1
ATOM 1648 N N . PHE A 1 207 ? 25.519 4.516 -21.891 1.00 73.12 207 PHE A N 1
ATOM 1649 C CA . PHE A 1 207 ? 24.091 4.194 -22.014 1.00 73.12 207 PHE A CA 1
ATOM 1650 C C . PHE A 1 207 ? 23.677 2.955 -21.209 1.00 73.12 207 PHE A C 1
ATOM 1652 O O . PHE A 1 207 ? 22.560 2.905 -20.707 1.00 73.12 207 PHE A O 1
ATOM 1659 N N . GLN A 1 208 ? 24.579 1.993 -20.985 1.00 68.50 208 GLN A N 1
ATOM 1660 C CA . GLN A 1 208 ? 24.296 0.864 -20.084 1.00 68.50 208 GLN A CA 1
ATOM 1661 C C . GLN A 1 208 ? 24.146 1.273 -18.607 1.00 68.50 208 GLN A C 1
ATOM 1663 O O . GL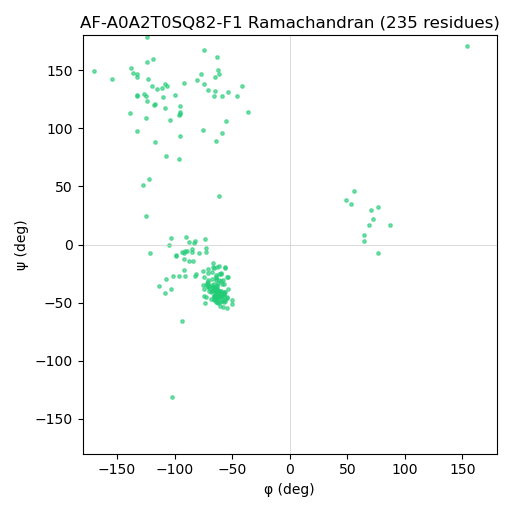N A 1 208 ? 23.667 0.485 -17.797 1.00 68.50 208 GLN A O 1
ATOM 1668 N N . ARG A 1 209 ? 24.588 2.481 -18.233 1.00 64.88 209 ARG A N 1
ATOM 1669 C CA . ARG A 1 209 ? 24.634 2.957 -16.839 1.00 64.88 209 ARG A CA 1
ATOM 1670 C C . ARG A 1 209 ? 23.820 4.234 -16.603 1.00 64.88 209 ARG A C 1
ATOM 1672 O O . ARG A 1 209 ? 23.706 4.666 -15.460 1.00 64.88 209 ARG A O 1
ATOM 1679 N N . SER A 1 210 ? 23.293 4.857 -17.657 1.00 68.56 210 SER A N 1
ATOM 1680 C CA . SER A 1 210 ? 22.565 6.127 -17.613 1.00 68.56 210 SER A CA 1
ATOM 1681 C C . SER A 1 210 ? 21.593 6.239 -18.785 1.00 68.56 210 SER A C 1
ATOM 1683 O O . SER A 1 210 ? 21.935 5.911 -19.918 1.00 68.56 210 SER A O 1
ATOM 1685 N N . ASN A 1 211 ? 20.420 6.819 -18.533 1.00 74.12 211 ASN A N 1
ATOM 1686 C CA . ASN A 1 211 ? 19.432 7.118 -19.574 1.00 74.12 211 ASN A CA 1
ATOM 1687 C C . ASN A 1 211 ? 19.773 8.388 -20.378 1.00 74.12 211 ASN A C 1
ATOM 1689 O O . ASN A 1 211 ? 19.095 8.704 -21.351 1.00 74.12 211 ASN A O 1
ATOM 1693 N N . ILE A 1 212 ? 20.798 9.145 -19.962 1.00 79.50 212 ILE A N 1
ATOM 1694 C CA . ILE A 1 212 ? 21.221 10.399 -20.596 1.00 79.50 212 ILE A CA 1
ATOM 1695 C C . ILE A 1 212 ? 22.741 10.391 -20.782 1.00 79.50 212 ILE A C 1
ATOM 1697 O O . ILE A 1 212 ? 23.493 10.183 -19.825 1.00 79.50 212 ILE A O 1
ATOM 1701 N N . VAL A 1 213 ? 23.192 10.683 -22.005 1.00 79.06 213 VAL A N 1
ATOM 1702 C CA . VAL A 1 213 ? 24.605 10.903 -22.343 1.00 79.06 213 VAL A CA 1
ATOM 1703 C C . VAL A 1 213 ? 24.757 12.271 -23.004 1.00 79.06 213 VAL A C 1
ATOM 1705 O O . VAL A 1 213 ? 24.123 12.557 -24.018 1.00 79.06 213 VAL A O 1
ATOM 1708 N N . LEU A 1 214 ? 25.612 13.123 -22.434 1.00 80.25 214 LEU A N 1
ATOM 1709 C CA . LEU A 1 214 ? 25.904 14.455 -22.963 1.00 80.25 214 LEU A CA 1
ATOM 1710 C C . LEU A 1 214 ? 27.165 14.420 -23.837 1.00 80.25 214 LEU A C 1
ATOM 1712 O O . LEU A 1 214 ? 28.256 14.133 -23.348 1.00 80.25 214 LEU A O 1
ATOM 1716 N N . LEU A 1 215 ? 27.027 14.771 -25.117 1.00 80.12 215 LEU A N 1
ATOM 1717 C CA . LEU A 1 215 ? 28.159 14.961 -26.029 1.00 80.12 215 LEU A CA 1
ATOM 1718 C C . LEU A 1 215 ? 28.538 16.444 -26.080 1.00 80.12 215 LEU A C 1
ATOM 1720 O O . LEU A 1 215 ? 27.792 17.261 -26.620 1.00 80.12 215 LEU A O 1
ATOM 1724 N N . HIS A 1 216 ? 29.710 16.799 -25.555 1.00 79.62 216 HIS A N 1
ATOM 1725 C CA . HIS A 1 216 ? 30.223 18.172 -25.562 1.00 79.62 216 HIS A CA 1
ATOM 1726 C C . HIS A 1 216 ? 31.542 18.284 -26.342 1.00 79.62 216 HIS A C 1
ATOM 1728 O O . HIS A 1 216 ? 32.219 17.296 -26.606 1.00 79.62 216 HIS A O 1
ATOM 1734 N N . GLY A 1 217 ? 31.888 19.501 -26.769 1.00 79.00 217 GLY A N 1
ATOM 1735 C CA . GLY A 1 217 ? 33.083 19.778 -27.573 1.00 79.00 217 GLY A CA 1
ATOM 1736 C C . GLY A 1 217 ? 32.929 21.037 -28.424 1.00 79.00 217 GLY A C 1
ATOM 1737 O O . GLY A 1 217 ? 31.827 21.579 -28.542 1.00 79.00 217 GLY A O 1
ATOM 1738 N N . ILE A 1 218 ? 34.014 21.486 -29.051 1.00 74.69 218 ILE A N 1
ATOM 1739 C CA . ILE A 1 218 ? 34.030 22.675 -29.919 1.00 74.69 218 ILE A CA 1
ATOM 1740 C C . ILE A 1 218 ? 33.130 22.516 -31.161 1.00 74.69 218 ILE A C 1
ATOM 1742 O O . ILE A 1 218 ? 32.707 21.408 -31.516 1.00 74.69 218 ILE A O 1
ATOM 1746 N N . SER A 1 219 ? 32.765 23.631 -31.801 1.00 75.88 219 SER A N 1
ATOM 1747 C CA . SER A 1 219 ? 31.967 23.615 -33.038 1.00 75.88 219 SER A CA 1
ATOM 1748 C C . SER A 1 219 ? 32.705 22.870 -34.162 1.00 75.88 219 SER A C 1
ATOM 1750 O O . SER A 1 219 ? 33.930 22.875 -34.201 1.00 75.88 219 SER A O 1
ATOM 1752 N N . GLY A 1 220 ? 31.976 22.177 -35.040 1.00 73.25 220 GLY A N 1
ATOM 1753 C CA . GLY A 1 220 ? 32.555 21.446 -36.180 1.00 73.25 220 GLY A CA 1
ATOM 1754 C C . GLY A 1 220 ? 33.237 20.104 -35.867 1.00 73.25 220 GLY A C 1
ATOM 1755 O O . GLY A 1 220 ? 33.532 19.357 -36.789 1.00 73.25 220 GLY A O 1
ATOM 1756 N N . ILE A 1 221 ? 33.413 19.718 -34.595 1.00 77.19 221 ILE A N 1
ATOM 1757 C CA . ILE A 1 221 ? 34.155 18.492 -34.207 1.00 77.19 221 ILE A CA 1
ATOM 1758 C C . ILE A 1 221 ? 33.416 17.160 -34.469 1.00 77.19 221 ILE A C 1
ATOM 1760 O O . ILE A 1 221 ? 33.875 16.092 -34.060 1.00 77.19 221 ILE A O 1
ATOM 1764 N N . GLY A 1 222 ? 32.239 17.213 -35.098 1.00 74.44 222 GLY A N 1
ATOM 1765 C CA . GLY A 1 222 ? 31.473 16.020 -35.470 1.00 74.44 222 GLY A CA 1
ATOM 1766 C C . GLY A 1 222 ? 30.521 15.463 -34.403 1.00 74.44 222 GLY A C 1
ATOM 1767 O O . GLY A 1 222 ? 30.058 14.339 -34.559 1.00 74.44 222 GLY A O 1
ATOM 1768 N N . LYS A 1 223 ? 30.168 16.222 -33.350 1.00 82.69 223 LYS A N 1
ATOM 1769 C CA . LYS A 1 223 ? 29.223 15.771 -32.293 1.00 82.69 223 LYS A CA 1
ATOM 1770 C C . LYS A 1 223 ? 27.916 15.199 -32.861 1.00 82.69 223 LYS A C 1
ATOM 1772 O O . LYS A 1 223 ? 27.504 14.108 -32.485 1.00 82.69 223 LYS A O 1
ATOM 1777 N N . THR A 1 224 ? 27.301 15.915 -33.804 1.00 79.19 224 THR A N 1
ATOM 1778 C CA . THR A 1 224 ? 26.047 15.509 -34.458 1.00 79.19 224 THR A CA 1
ATOM 1779 C C . THR A 1 224 ? 26.201 14.216 -35.255 1.00 79.19 224 THR A C 1
ATOM 1781 O O . THR A 1 224 ? 25.303 13.382 -35.261 1.00 79.19 224 THR A O 1
ATOM 1784 N N . ALA A 1 225 ? 27.338 14.025 -35.918 1.00 74.38 225 ALA A N 1
ATOM 1785 C CA . ALA A 1 225 ? 27.579 12.834 -36.721 1.00 74.38 225 ALA A CA 1
ATOM 1786 C C . ALA A 1 225 ? 27.878 11.597 -35.855 1.00 74.38 225 ALA A C 1
ATOM 1788 O O . ALA A 1 225 ? 27.395 10.510 -36.157 1.00 74.38 225 ALA A O 1
ATOM 1789 N N . ILE A 1 226 ? 28.565 11.773 -34.721 1.00 76.81 226 ILE A N 1
ATOM 1790 C CA . ILE A 1 226 ? 28.757 10.710 -33.721 1.00 76.81 226 ILE A CA 1
ATOM 1791 C C . ILE A 1 226 ? 27.413 10.280 -33.129 1.00 76.81 226 ILE A C 1
ATOM 1793 O O . ILE A 1 226 ? 27.134 9.087 -33.064 1.00 76.81 226 ILE A O 1
ATOM 1797 N N . ALA A 1 227 ? 26.550 11.237 -32.765 1.00 79.31 227 ALA A N 1
ATOM 1798 C CA . ALA A 1 227 ? 25.206 10.934 -32.275 1.00 79.31 227 ALA A CA 1
ATOM 1799 C C . ALA A 1 227 ? 24.399 10.109 -33.294 1.00 79.31 227 ALA A C 1
ATOM 1801 O O . ALA A 1 227 ? 23.761 9.128 -32.922 1.00 79.31 227 ALA A O 1
ATOM 1802 N N . LYS A 1 228 ? 24.483 10.451 -34.588 1.00 73.38 228 LYS A N 1
ATOM 1803 C CA . LYS A 1 228 ? 23.846 9.674 -35.664 1.00 73.38 228 LYS A CA 1
ATOM 1804 C C . LYS A 1 228 ? 24.388 8.247 -35.770 1.00 73.38 228 LYS A C 1
ATOM 1806 O O . LYS A 1 228 ? 23.597 7.323 -35.912 1.00 73.38 228 LYS A O 1
ATOM 1811 N N . SER A 1 229 ? 25.706 8.063 -35.681 1.00 72.25 229 SER A N 1
ATOM 1812 C CA . SER A 1 229 ? 26.336 6.735 -35.747 1.00 72.25 229 SER A CA 1
ATOM 1813 C C . SER A 1 229 ? 25.899 5.833 -34.583 1.00 72.25 229 SER A C 1
ATOM 1815 O O . SER A 1 229 ? 25.520 4.680 -34.787 1.00 72.25 229 SER A O 1
ATOM 1817 N N . VAL A 1 230 ? 25.838 6.386 -33.367 1.00 73.25 230 VAL A N 1
ATOM 1818 C CA . VAL A 1 230 ? 25.328 5.676 -32.182 1.00 73.25 230 VAL A CA 1
ATOM 1819 C C . VAL A 1 230 ? 23.853 5.287 -32.360 1.00 73.25 230 VAL A C 1
ATOM 1821 O O . VAL A 1 230 ? 23.489 4.139 -32.120 1.00 73.25 230 VAL A O 1
ATOM 1824 N N . LEU A 1 231 ? 23.011 6.205 -32.851 1.00 70.44 231 LEU A N 1
ATOM 1825 C CA . LEU A 1 231 ? 21.590 5.938 -33.120 1.00 70.44 231 LEU A CA 1
ATOM 1826 C C . LEU A 1 231 ? 21.368 4.871 -34.203 1.00 70.44 231 LEU A C 1
ATOM 1828 O O . LEU A 1 231 ? 20.420 4.095 -34.101 1.00 70.44 231 LEU A O 1
ATOM 1832 N N . GLY A 1 232 ? 22.228 4.815 -35.224 1.00 64.44 232 GLY A N 1
ATOM 1833 C CA . GLY A 1 232 ? 22.181 3.776 -36.256 1.00 64.44 232 GLY A CA 1
ATOM 1834 C C . GLY A 1 232 ? 22.398 2.372 -35.687 1.00 64.44 232 GLY A C 1
ATOM 1835 O O . GLY A 1 232 ? 21.666 1.450 -36.038 1.00 64.44 232 GLY A O 1
ATOM 1836 N N . ASN A 1 233 ? 23.337 2.226 -34.747 1.00 57.94 233 ASN A N 1
ATOM 1837 C CA . ASN A 1 233 ? 23.646 0.944 -34.106 1.00 57.94 233 ASN A CA 1
ATOM 1838 C C . ASN A 1 233 ? 22.586 0.502 -33.080 1.00 57.94 233 ASN A C 1
ATOM 1840 O O . ASN A 1 233 ? 22.376 -0.696 -32.897 1.00 57.94 233 ASN A O 1
ATOM 1844 N N . LEU A 1 234 ? 21.869 1.439 -32.448 1.00 56.25 234 LEU A N 1
ATOM 1845 C CA . LEU A 1 234 ? 20.816 1.130 -31.468 1.00 56.25 234 LEU A CA 1
ATOM 1846 C C . LEU A 1 234 ? 19.592 0.418 -32.072 1.00 56.25 234 LEU A C 1
ATOM 1848 O O . LEU A 1 234 ? 18.864 -0.242 -31.342 1.00 56.25 234 LEU A O 1
ATOM 1852 N N . LYS A 1 235 ? 19.374 0.489 -33.394 1.00 48.69 235 LYS A N 1
ATOM 1853 C CA . LYS A 1 235 ? 18.281 -0.235 -34.078 1.00 48.69 235 LYS A CA 1
ATOM 1854 C C . LYS A 1 235 ? 18.511 -1.754 -34.203 1.00 48.69 235 LYS A C 1
ATOM 1856 O O . LYS A 1 235 ? 17.651 -2.440 -34.744 1.00 48.69 235 LYS A O 1
ATOM 1861 N N . SER A 1 236 ? 19.661 -2.265 -33.754 1.00 40.09 236 SER A N 1
ATOM 1862 C CA . SER A 1 236 ? 20.023 -3.693 -33.812 1.00 40.09 236 SER A CA 1
ATOM 1863 C C . SER A 1 236 ? 19.894 -4.438 -32.473 1.00 40.09 236 SER A C 1
ATOM 1865 O O . SER A 1 236 ? 20.286 -5.601 -32.395 1.00 40.09 236 SER A O 1
ATOM 1867 N N . TRP A 1 237 ? 19.362 -3.773 -31.441 1.00 41.81 237 TRP A N 1
ATOM 1868 C CA . TRP A 1 237 ? 19.125 -4.316 -30.098 1.00 41.81 237 TRP A CA 1
ATOM 1869 C C . TRP A 1 237 ? 17.644 -4.610 -29.862 1.00 41.81 237 TRP A C 1
ATOM 1871 O O . TRP A 1 237 ? 16.802 -3.833 -30.369 1.00 41.81 237 TRP A O 1
#

Solvent-accessible surface area (backbone atoms only — not comparable to full-atom values): 13948 Å² total; per-residue (Å²): 103,72,72,53,42,46,49,48,38,50,51,50,25,51,51,51,54,54,33,56,75,69,70,47,63,74,54,53,62,56,49,49,59,51,46,43,59,52,49,22,61,74,73,70,52,70,59,41,57,22,43,83,74,78,38,80,79,42,73,66,42,49,30,31,16,80,89,81,15,37,36,33,26,74,36,74,63,60,56,65,64,63,54,52,52,28,53,50,44,41,53,75,70,48,43,59,82,68,26,62,38,65,32,41,37,25,54,33,69,68,50,67,76,68,53,64,80,41,50,69,61,50,53,62,68,44,67,79,70,49,78,85,48,66,84,78,27,43,38,22,43,69,52,49,44,56,54,58,73,68,61,82,56,61,69,54,52,50,52,48,36,52,52,50,46,56,70,52,43,67,67,63,70,54,66,77,71,66,56,74,75,56,58,70,68,68,79,72,76,67,94,82,79,80,93,55,67,69,60,53,52,52,52,53,58,46,54,78,76,36,100,72,84,88,87,83,78,68,87,90,75,45,65,70,58,52,53,50,55,55,56,62,59,58,75,78,113

Nearest PDB structures (foldseek):
  3o0k-assembly3_C  TM=3.094E-01  e=2.111E+00  Brucella abortus 2308

Foldseek 3Di:
DLVLLLVLLVVQQVVLVVCVVVVNCVVQVVVLVLCQQLVCLLPVAPWDACCVPPHNCQPLWGIDGLVQLETEGEEQDQDVVSVLRNLLSCVVVVSLVRHQAAAYEHSHDHDVVNVVVCVVVSCVSCVPSHDDDCLGRYDYSVSSSVSLVPDPDPVSNVSSSVSSCVVCVVVVVPPPPPPVVVVVLQPDPDPPDPDDPVVLVVQVVVVVVDVDDDDDDDPPPCSVVSVSVNVNVVVVD

InterPro domains:
  IPR027417 P-loop containing nucleoside triphosphate hydrolase [G3DSA:3.40.50.300] (182-236)
  IPR027417 P-loop containing nucleoside triphosphate hydrolase [SSF52540] (117-235)
  IPR047740 SMEK domain [NF033859] (3-95)
  IPR047740 SMEK domain [PF21941] (4-148)

Radius of gyration: 24.38 Å; Cα contacts (8 Å, |Δi|>4): 241; chains: 1; bounding box: 61×42×69 Å

Organism: NCBI:txid1469603

Mean predicted aligned error: 13.82 Å

Sequence (237 aa):
MLSEIDNYLVEFTGHIKQQNAAGKYDINKLAENRAVGLLNLIYGYKLENANNILQNNFPAVDLVDAHNGVVIQVTATSGTDKFIYTLEKFMENKLYNTYNQLIIYILTDKQDSIYKSTVEKIQKILDGKISFDFKTNVIDNKGLGAIINGFINIKQIGSIHKFLENEFKAVKDSKIELPQDLNLFSSNTGNDFIERTSLIEEINAKFQRSNIVLLHGISGIGKTAIAKSVLGNLKSW